Protein AF-A0A8H4V7S7-F1 (afdb_monomer_lite)

Foldseek 3Di:
DDDDDDDDDPPVQVVLVVVLLVLLLVLLCPPPPDPVSNVVSVVVQDDDPCNVLVSLVSLLVLLVPDDPVLSVLLLLLCLCQLQFPDWDAQVRSQLLQLDDQPDLDRDPVSGDDSVSSCVSSSQQWDADPVVRTIHGSHVVSSVSCVVCVCVSPVCSLVSSVRSLVSCVSNPPPDPDPDRGPGPDPDPPPDDDDDDDDDDDDDDDDD

Structure (mmCIF, N/CA/C/O backbone):
data_AF-A0A8H4V7S7-F1
#
_entry.id   AF-A0A8H4V7S7-F1
#
loop_
_atom_site.group_PDB
_atom_site.id
_atom_site.type_symbol
_atom_site.label_atom_id
_atom_site.label_alt_id
_atom_site.label_comp_id
_atom_site.label_asym_id
_atom_site.label_entity_id
_atom_site.label_seq_id
_atom_site.pdbx_PDB_ins_code
_atom_site.Cartn_x
_atom_site.Cartn_y
_atom_site.Cartn_z
_atom_site.occupancy
_atom_site.B_iso_or_equiv
_atom_site.auth_seq_id
_atom_site.auth_comp_id
_atom_site.auth_asym_id
_atom_site.auth_atom_id
_atom_site.pdbx_PDB_model_num
ATOM 1 N N . MET A 1 1 ? -32.946 35.045 -23.410 1.00 30.34 1 MET A N 1
ATOM 2 C CA . MET A 1 1 ? -32.807 33.640 -23.848 1.00 30.34 1 MET A CA 1
ATOM 3 C C . MET A 1 1 ? -31.557 33.114 -23.162 1.00 30.34 1 MET A C 1
ATOM 5 O O . MET A 1 1 ? -30.479 33.564 -23.505 1.00 30.34 1 MET A O 1
ATOM 9 N N . MET A 1 2 ? -31.740 32.672 -21.916 1.00 30.66 2 MET A N 1
ATOM 10 C CA . MET A 1 2 ? -31.716 31.261 -21.484 1.00 30.66 2 MET A CA 1
ATOM 11 C C . MET A 1 2 ? -30.299 30.674 -21.492 1.00 30.66 2 MET A C 1
ATOM 13 O O . MET A 1 2 ? -29.640 30.782 -22.512 1.00 30.66 2 MET A O 1
ATOM 17 N N . ILE A 1 3 ? -29.774 30.006 -20.467 1.00 31.92 3 ILE A N 1
ATOM 18 C CA . ILE A 1 3 ? -30.160 29.676 -19.084 1.00 31.92 3 ILE A CA 1
ATOM 19 C C . ILE A 1 3 ? -28.815 29.320 -18.403 1.00 31.92 3 ILE A C 1
ATOM 21 O O . ILE A 1 3 ? -27.886 28.859 -19.068 1.00 31.92 3 ILE A O 1
ATOM 25 N N . GLU A 1 4 ? -28.709 29.565 -17.099 1.00 40.00 4 GLU A N 1
ATOM 26 C CA . GLU A 1 4 ? -27.612 29.124 -16.233 1.00 40.00 4 GLU A CA 1
ATOM 27 C C . GLU A 1 4 ? -27.402 27.599 -16.276 1.00 40.00 4 GLU A C 1
ATOM 29 O O . GLU A 1 4 ? -28.360 26.842 -16.194 1.00 40.00 4 GLU A O 1
ATOM 34 N N . HIS A 1 5 ? -26.145 27.149 -16.290 1.00 34.44 5 HIS A N 1
ATOM 35 C CA . HIS A 1 5 ? -25.764 25.847 -15.735 1.00 34.44 5 HIS A CA 1
ATOM 36 C C . HIS A 1 5 ? -24.534 26.039 -14.842 1.00 34.44 5 HIS A C 1
ATOM 38 O O . HIS A 1 5 ? -23.387 25.880 -15.260 1.00 34.44 5 HIS A O 1
ATOM 44 N N . GLN A 1 6 ? -24.790 26.430 -13.593 1.00 44.62 6 GLN A N 1
ATOM 45 C CA . GLN A 1 6 ? -23.983 25.951 -12.478 1.00 44.62 6 GLN A CA 1
ATOM 46 C C . GLN A 1 6 ? -24.503 24.558 -12.129 1.00 44.62 6 GLN A C 1
ATOM 48 O O . GLN A 1 6 ? -25.650 24.459 -11.723 1.00 44.62 6 GLN A O 1
ATOM 53 N N . ASP A 1 7 ? -23.677 23.515 -12.226 1.00 38.19 7 ASP A N 1
ATOM 54 C CA . ASP A 1 7 ? -24.017 22.202 -11.669 1.00 38.19 7 ASP A CA 1
ATOM 55 C C . ASP A 1 7 ? -22.774 21.497 -11.086 1.00 38.19 7 ASP A C 1
ATOM 57 O O . ASP A 1 7 ? -21.900 20.997 -11.791 1.00 38.19 7 ASP A O 1
ATOM 61 N N . GLY A 1 8 ? -22.702 21.496 -9.749 1.00 40.06 8 GLY A N 1
ATOM 62 C CA . GLY A 1 8 ? -22.642 20.253 -8.971 1.00 40.06 8 GLY A CA 1
ATOM 63 C C . GLY A 1 8 ? -21.348 19.431 -8.895 1.00 40.06 8 GLY A C 1
ATOM 64 O O . GLY A 1 8 ? -21.391 18.254 -9.227 1.00 40.06 8 GLY A O 1
ATOM 65 N N . ASN A 1 9 ? -20.227 19.940 -8.352 1.00 39.44 9 ASN A N 1
ATOM 66 C CA . ASN A 1 9 ? -19.117 19.029 -7.977 1.00 39.44 9 ASN A CA 1
ATOM 67 C C . ASN A 1 9 ? -18.300 19.371 -6.711 1.00 39.44 9 ASN A C 1
ATOM 69 O O . ASN A 1 9 ? -17.155 18.943 -6.553 1.00 39.44 9 ASN A O 1
ATOM 73 N N . SER A 1 10 ? -18.864 20.120 -5.763 1.00 34.84 10 SER A N 1
ATOM 74 C CA . SER A 1 10 ? -18.153 20.431 -4.506 1.00 34.84 10 SER A CA 1
ATOM 75 C C . SER A 1 10 ? -18.436 19.431 -3.374 1.00 34.84 10 SER A C 1
ATOM 77 O O . SER A 1 10 ? -17.645 19.329 -2.437 1.00 34.84 10 SER A O 1
ATOM 79 N N . VAL A 1 11 ? -19.530 18.660 -3.458 1.00 42.12 11 VAL A N 1
ATOM 80 C CA . VAL A 1 11 ? -19.969 17.738 -2.388 1.00 42.12 11 VAL A CA 1
ATOM 81 C C . VAL A 1 11 ? -19.445 16.308 -2.593 1.00 42.12 11 VAL A C 1
ATOM 83 O O . VAL A 1 11 ? -19.078 15.645 -1.623 1.00 42.12 11 VAL A O 1
ATOM 86 N N . GLU A 1 12 ? -19.296 15.844 -3.838 1.00 39.19 12 GLU A N 1
ATOM 87 C CA . GLU A 1 12 ? -18.841 14.472 -4.129 1.00 39.19 12 GLU A CA 1
ATOM 88 C C . GLU A 1 12 ? -17.369 14.234 -3.763 1.00 39.19 12 GLU A C 1
ATOM 90 O O . GLU A 1 12 ? -17.000 13.162 -3.279 1.00 39.19 12 GLU A O 1
ATOM 95 N N . ARG A 1 13 ? -16.518 15.259 -3.904 1.00 43.50 13 ARG A N 1
ATOM 96 C CA . ARG A 1 13 ? -15.092 15.162 -3.553 1.00 43.50 13 ARG A CA 1
ATOM 97 C C . ARG A 1 13 ? -14.850 14.995 -2.049 1.00 43.50 13 ARG A C 1
ATOM 99 O O . ARG A 1 13 ? -13.896 14.324 -1.673 1.00 43.50 13 ARG A O 1
ATOM 106 N N . GLN A 1 14 ? -15.711 15.555 -1.195 1.00 39.47 14 GLN A N 1
ATOM 107 C CA . GLN A 1 14 ? -15.612 15.400 0.265 1.00 39.47 14 GLN A CA 1
ATOM 108 C C . GLN A 1 14 ? -16.340 14.154 0.786 1.00 39.47 14 GLN A C 1
ATOM 110 O O . GLN A 1 14 ? -15.880 13.541 1.752 1.00 39.47 14 GLN A O 1
ATOM 115 N N . GLY A 1 15 ? -17.449 13.756 0.151 1.00 44.94 15 GLY A N 1
ATOM 116 C CA . GLY A 1 15 ? -18.208 12.561 0.533 1.00 44.94 15 GLY A CA 1
ATOM 117 C C . GLY A 1 15 ? -17.367 11.288 0.439 1.00 44.94 15 GLY A C 1
ATOM 118 O O . GLY A 1 15 ? -17.280 10.534 1.408 1.00 44.94 15 GLY A O 1
ATOM 119 N N . ASN A 1 16 ? -16.648 11.112 -0.675 1.00 55.22 16 ASN A N 1
ATOM 120 C CA . ASN A 1 16 ? -15.816 9.929 -0.936 1.00 55.22 16 ASN A CA 1
ATOM 121 C C . ASN A 1 16 ? -14.731 9.690 0.131 1.00 55.22 16 ASN A C 1
ATOM 123 O O . ASN A 1 16 ? -14.367 8.548 0.410 1.00 55.22 16 ASN A O 1
ATOM 127 N N . PHE A 1 17 ? -14.244 10.753 0.773 1.00 60.31 17 PHE A N 1
ATOM 128 C CA . PHE A 1 17 ? -13.182 10.666 1.771 1.00 60.31 17 PHE A CA 1
ATOM 129 C C . PHE A 1 17 ? -13.680 10.207 3.152 1.00 60.31 17 PHE A C 1
ATOM 131 O O . PHE A 1 17 ? -12.986 9.465 3.847 1.00 60.31 17 PHE A O 1
ATOM 138 N N . ARG A 1 18 ? -14.916 10.565 3.530 1.00 68.81 18 ARG A N 1
ATOM 139 C CA . ARG A 1 18 ? -15.534 10.089 4.783 1.00 68.81 18 ARG A CA 1
ATOM 140 C C . ARG A 1 18 ? -15.874 8.600 4.715 1.00 68.81 18 ARG A C 1
ATOM 142 O O . ARG A 1 18 ? -15.692 7.889 5.700 1.00 68.81 18 ARG A O 1
ATOM 149 N N . PHE A 1 19 ? -16.299 8.117 3.546 1.00 75.38 19 PHE A N 1
ATOM 150 C CA . PHE A 1 19 ? -16.539 6.688 3.326 1.00 75.38 19 PHE A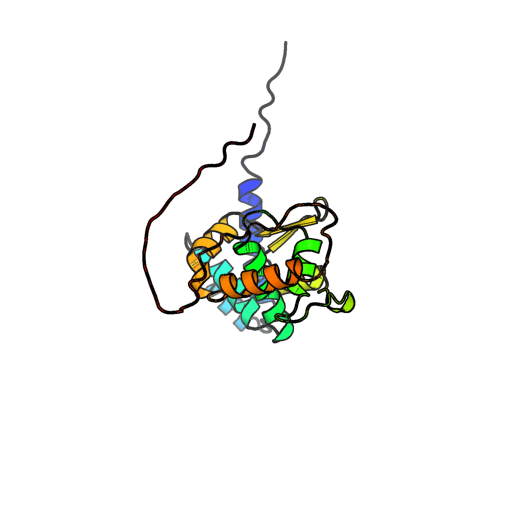 CA 1
ATOM 151 C C . PHE A 1 19 ? -15.246 5.871 3.313 1.00 75.38 19 PHE A C 1
ATOM 153 O O . PHE A 1 19 ? -15.250 4.739 3.786 1.00 75.38 19 PHE A O 1
ATOM 160 N N . LEU A 1 20 ? -14.131 6.439 2.840 1.00 76.12 20 LEU A N 1
ATOM 161 C CA . LEU A 1 20 ? -12.826 5.788 2.947 1.00 76.12 20 LEU A CA 1
ATOM 162 C C . LEU A 1 20 ? -12.411 5.603 4.407 1.00 76.12 20 LEU A C 1
ATOM 164 O O . LEU A 1 20 ? -12.010 4.509 4.786 1.00 76.12 20 LEU A O 1
ATOM 168 N N . LEU A 1 21 ? -12.523 6.652 5.223 1.00 79.38 21 LEU A N 1
ATOM 169 C CA . LEU A 1 21 ? -12.198 6.562 6.643 1.00 79.38 21 LEU A CA 1
ATOM 170 C C . LEU A 1 21 ? -13.083 5.519 7.343 1.00 79.38 21 LEU A C 1
ATOM 172 O O . LEU A 1 21 ? -12.573 4.648 8.044 1.00 79.38 21 LEU A O 1
ATOM 176 N N . ALA A 1 22 ? -14.392 5.544 7.069 1.00 81.69 22 ALA A N 1
ATOM 177 C CA . ALA A 1 22 ? -15.323 4.534 7.564 1.00 81.69 22 ALA A CA 1
ATOM 178 C C . ALA A 1 22 ? -14.924 3.117 7.125 1.00 81.69 22 ALA A C 1
ATOM 180 O O . ALA A 1 22 ? -14.919 2.208 7.950 1.00 81.69 22 ALA A O 1
ATOM 181 N N . LYS A 1 23 ? -14.526 2.930 5.860 1.00 81.94 23 LYS A N 1
ATOM 182 C CA . LYS A 1 23 ? -14.025 1.649 5.353 1.00 81.94 23 LYS A CA 1
ATOM 183 C C . LYS A 1 23 ? -12.761 1.208 6.091 1.00 81.94 23 LYS A C 1
ATOM 185 O O . LYS A 1 23 ? -12.722 0.090 6.579 1.00 81.94 23 LYS A O 1
ATOM 190 N N . LEU A 1 24 ? -11.757 2.076 6.235 1.00 81.00 24 LEU A N 1
ATOM 191 C CA . LEU A 1 24 ? -10.511 1.739 6.933 1.00 81.00 24 LEU A CA 1
ATOM 192 C C . LEU A 1 24 ? -10.750 1.379 8.405 1.00 81.00 24 LEU A C 1
ATOM 194 O O . LEU A 1 24 ? -10.046 0.515 8.934 1.00 81.00 24 LEU A O 1
ATOM 198 N N . HIS A 1 25 ? -11.731 2.014 9.053 1.00 83.69 25 HIS A N 1
ATOM 199 C CA . HIS A 1 25 ? -12.167 1.656 10.401 1.00 83.69 25 HIS A CA 1
ATOM 200 C C . HIS A 1 25 ? -12.892 0.310 10.429 1.00 83.69 25 HIS A C 1
ATOM 202 O O . HIS A 1 25 ? -12.522 -0.546 11.224 1.00 83.69 25 HIS A O 1
ATOM 208 N N . LEU A 1 26 ? -13.853 0.069 9.535 1.00 83.19 26 LEU A N 1
ATOM 209 C CA . LEU A 1 26 ? -14.512 -1.238 9.425 1.00 83.19 26 LEU A CA 1
ATOM 210 C C . LEU A 1 26 ? -13.499 -2.361 9.161 1.00 83.19 26 LEU A C 1
ATOM 212 O O . LEU A 1 26 ? -13.543 -3.393 9.827 1.00 83.19 26 LEU A O 1
ATOM 216 N N . ASP A 1 27 ? -12.523 -2.119 8.286 1.00 80.75 27 ASP A N 1
ATOM 217 C CA . ASP A 1 27 ? -11.450 -3.064 7.982 1.00 80.75 27 ASP A CA 1
ATOM 218 C C . ASP A 1 27 ? -10.585 -3.372 9.222 1.00 80.75 27 ASP A C 1
ATOM 220 O O . ASP A 1 27 ? -10.081 -4.484 9.358 1.00 80.75 27 ASP A O 1
ATOM 224 N N . SER A 1 28 ? -10.428 -2.425 10.162 1.00 79.81 28 SER A N 1
ATOM 225 C CA . SER A 1 28 ? -9.726 -2.667 11.441 1.00 79.81 28 SER A CA 1
ATOM 226 C C . SER A 1 28 ? -10.524 -3.488 12.458 1.00 79.81 28 SER A C 1
ATOM 228 O O . SER A 1 28 ? -9.959 -3.926 13.457 1.00 79.81 28 SER A O 1
ATOM 230 N N . LEU A 1 29 ? -11.822 -3.687 12.221 1.00 85.19 29 LEU A N 1
ATOM 231 C CA . LEU A 1 29 ? -12.700 -4.457 13.100 1.00 85.19 29 LEU A CA 1
ATOM 232 C C . LEU A 1 29 ? -12.897 -5.901 12.621 1.00 85.19 29 LEU A C 1
ATOM 234 O O . LEU A 1 29 ? -13.391 -6.722 13.391 1.00 85.19 29 LEU A O 1
ATOM 238 N N . MET A 1 30 ? -12.520 -6.224 11.378 1.00 81.75 30 MET A N 1
ATOM 239 C CA . MET A 1 30 ? -12.794 -7.533 10.763 1.00 81.75 30 MET A CA 1
ATOM 240 C C . MET A 1 30 ? -12.136 -8.716 11.487 1.00 81.75 30 MET A C 1
ATOM 242 O O . MET A 1 30 ? -12.629 -9.836 11.394 1.00 81.75 30 MET A O 1
ATOM 246 N N . ASP A 1 31 ? -11.042 -8.489 12.213 1.00 80.00 31 ASP A N 1
ATOM 247 C CA . ASP A 1 31 ? -10.314 -9.516 12.965 1.00 80.00 31 ASP A CA 1
ATOM 248 C C . ASP A 1 31 ? -10.814 -9.679 14.416 1.00 80.00 31 ASP A C 1
ATOM 250 O O . ASP A 1 31 ? -10.330 -10.541 15.153 1.00 80.00 31 ASP A O 1
ATOM 254 N N . LYS A 1 32 ? -11.777 -8.858 14.863 1.00 85.56 32 LYS A N 1
ATOM 255 C CA . LYS A 1 32 ? -12.268 -8.869 16.247 1.00 85.56 32 LYS A CA 1
ATOM 256 C C . LYS A 1 32 ? -13.383 -9.897 16.418 1.00 85.56 32 LYS A C 1
ATOM 258 O O . LYS A 1 32 ? -14.468 -9.771 15.864 1.00 85.56 32 LYS A O 1
ATOM 263 N N . THR A 1 33 ? -13.140 -10.890 17.270 1.00 88.94 33 THR A N 1
ATOM 264 C CA . THR A 1 33 ? -14.048 -12.035 17.479 1.00 88.94 33 THR A CA 1
ATOM 265 C C . THR A 1 33 ? -14.959 -11.909 18.703 1.00 88.94 33 THR A C 1
ATOM 267 O O . THR A 1 33 ? -15.741 -12.813 18.987 1.00 88.94 33 THR A O 1
ATOM 270 N N . SER A 1 34 ? -14.889 -10.802 19.454 1.00 90.81 34 SER A N 1
ATOM 271 C CA . SER A 1 34 ? -15.732 -10.585 20.637 1.00 90.81 34 SER A CA 1
ATOM 272 C C . SER A 1 34 ? -16.288 -9.168 20.704 1.00 90.81 34 SER A C 1
ATOM 274 O O . SER A 1 34 ? -15.628 -8.205 20.316 1.00 90.81 34 SER A O 1
ATOM 276 N N . VAL A 1 35 ? -17.484 -9.024 21.287 1.00 89.75 35 VAL A N 1
ATOM 277 C CA . VAL A 1 35 ? -18.130 -7.717 21.510 1.00 89.75 35 VAL A CA 1
ATOM 278 C C . VAL A 1 35 ? -17.236 -6.784 22.330 1.00 89.75 35 VAL A C 1
ATOM 280 O O . VAL A 1 35 ? -17.193 -5.585 22.067 1.00 89.75 35 VAL A O 1
ATOM 283 N N . LYS A 1 36 ? -16.485 -7.329 23.298 1.00 90.25 36 LYS A N 1
ATOM 284 C CA . LYS A 1 36 ? -15.516 -6.560 24.088 1.00 90.25 36 LYS A CA 1
ATOM 285 C C . LYS A 1 36 ? -14.390 -6.016 23.205 1.00 90.25 36 LYS A C 1
ATOM 287 O O . LYS A 1 36 ? -14.112 -4.828 23.274 1.00 90.25 36 LYS A O 1
ATOM 292 N N . ALA A 1 37 ? -13.795 -6.858 22.358 1.00 86.50 37 ALA A N 1
ATOM 293 C CA . ALA A 1 37 ? -12.726 -6.446 21.450 1.00 86.50 37 ALA A CA 1
ATOM 294 C C . ALA A 1 37 ? -13.204 -5.413 20.417 1.00 86.50 37 ALA A C 1
ATOM 296 O O . ALA A 1 37 ? -12.494 -4.448 20.156 1.00 86.50 37 ALA A O 1
ATOM 297 N N . ILE A 1 38 ? -14.424 -5.572 19.889 1.00 88.25 38 ILE A N 1
ATOM 298 C CA . ILE A 1 38 ? -15.044 -4.582 18.997 1.00 88.25 38 ILE A CA 1
ATOM 299 C C . ILE A 1 38 ? -15.229 -3.252 19.734 1.00 88.25 38 ILE A C 1
ATOM 301 O O . ILE A 1 38 ? -14.844 -2.213 19.212 1.00 88.25 38 ILE A O 1
ATOM 305 N N . ARG A 1 39 ? -15.777 -3.264 20.957 1.00 88.25 39 ARG A N 1
ATOM 306 C CA . ARG A 1 39 ? -15.995 -2.035 21.738 1.00 88.25 39 ARG A CA 1
ATOM 307 C C . ARG A 1 39 ? -14.686 -1.308 22.047 1.00 88.25 39 ARG A C 1
ATOM 309 O O . ARG A 1 39 ? -14.624 -0.103 21.845 1.00 88.25 39 ARG A O 1
ATOM 316 N N . SER A 1 40 ? -13.646 -2.031 22.461 1.00 86.31 40 SER A N 1
ATOM 317 C CA . SER A 1 40 ? -12.321 -1.445 22.697 1.00 86.31 40 SER A CA 1
ATOM 318 C C . SER A 1 40 ? -11.725 -0.846 21.420 1.00 86.31 40 SER A C 1
ATOM 320 O O . SER A 1 40 ? -11.275 0.292 21.436 1.00 86.31 40 SER A O 1
ATOM 322 N N . ALA A 1 41 ? -11.807 -1.553 20.289 1.00 84.12 41 ALA A N 1
ATOM 323 C CA . ALA A 1 41 ? -11.327 -1.025 19.013 1.00 84.12 41 ALA A CA 1
ATOM 324 C C . ALA A 1 41 ? -12.119 0.215 18.548 1.00 84.12 41 ALA A C 1
ATOM 326 O O . ALA A 1 41 ? -11.541 1.123 17.962 1.00 84.12 41 ALA A O 1
ATOM 327 N N . LEU A 1 42 ? -13.426 0.287 18.844 1.00 84.50 42 LEU A N 1
ATOM 328 C CA . LEU A 1 42 ? -14.253 1.474 18.586 1.00 84.50 42 LEU A CA 1
ATOM 329 C C . LEU A 1 42 ? -13.850 2.683 19.448 1.00 84.50 42 LEU A C 1
ATOM 331 O O . LEU A 1 42 ? -13.973 3.825 19.004 1.00 84.50 42 LEU A O 1
ATOM 335 N N . GLU A 1 43 ? -13.386 2.454 20.678 1.00 85.00 43 GLU A N 1
ATOM 336 C CA . GLU A 1 43 ? -12.912 3.515 21.576 1.00 85.00 43 GLU A CA 1
ATOM 337 C C . GLU A 1 43 ? -11.578 4.111 21.110 1.00 85.00 43 GLU A C 1
ATOM 339 O O . GLU A 1 43 ? -11.416 5.336 21.170 1.00 85.00 43 GLU A O 1
ATOM 344 N N . GLU A 1 44 ? -10.694 3.254 20.588 1.00 80.44 44 GLU A N 1
ATOM 345 C CA . GLU A 1 44 ? -9.389 3.585 19.996 1.00 80.44 44 GLU A CA 1
ATOM 346 C C . GLU A 1 44 ? -9.488 4.191 18.590 1.00 80.44 44 GLU A C 1
ATOM 348 O O . GLU A 1 44 ? -8.467 4.573 18.017 1.00 80.44 44 GLU A O 1
ATOM 353 N N . LEU A 1 45 ? -10.696 4.301 18.018 1.00 78.06 45 LEU A N 1
ATOM 354 C CA . LEU A 1 45 ? -10.838 4.902 16.701 1.00 78.06 45 LEU A CA 1
ATOM 355 C C . LEU A 1 45 ? -10.331 6.351 16.709 1.00 78.06 45 LEU A C 1
ATOM 357 O O . LEU A 1 45 ? -10.745 7.139 17.570 1.00 78.06 45 LEU A O 1
ATOM 361 N N . PRO A 1 46 ? -9.503 6.716 15.719 1.00 71.00 46 PRO A N 1
ATOM 362 C CA . PRO A 1 46 ? -8.971 8.056 15.574 1.00 71.00 46 PRO A CA 1
ATOM 363 C C . PRO A 1 46 ? -10.062 9.127 15.563 1.00 71.00 46 PRO A C 1
ATOM 365 O O . PRO A 1 46 ? -11.047 9.035 14.824 1.00 71.00 46 PRO A O 1
ATOM 368 N N . LYS A 1 47 ? -9.884 10.175 16.371 1.00 72.00 47 LYS A N 1
ATOM 369 C CA . LYS A 1 47 ? -10.834 11.291 16.509 1.00 72.00 47 LYS A CA 1
ATOM 370 C C . LYS A 1 47 ? -10.140 12.614 16.203 1.00 72.00 47 LYS A C 1
ATOM 372 O O . LYS A 1 47 ? -8.990 12.831 16.564 1.00 72.00 47 LYS A O 1
ATOM 377 N N . GLY A 1 48 ? -10.867 13.537 15.579 1.00 71.19 48 GLY A N 1
ATOM 378 C CA . GLY A 1 48 ? -10.369 14.886 15.299 1.00 71.19 48 GLY A CA 1
ATOM 379 C C . GLY A 1 48 ? -9.526 14.992 14.024 1.00 71.19 48 GLY A C 1
ATOM 380 O O . GLY A 1 48 ? -9.640 14.178 13.111 1.00 71.19 48 GLY A O 1
ATOM 381 N N . SER A 1 49 ? -8.711 16.044 13.927 1.00 68.19 49 SER A N 1
ATOM 382 C CA . SER A 1 49 ? -7.970 16.402 12.706 1.00 68.19 49 SER A CA 1
ATOM 383 C C . SER A 1 49 ? -6.855 15.415 12.334 1.00 68.19 49 SER A C 1
ATOM 385 O O . SER A 1 49 ? -6.530 15.302 11.153 1.00 68.19 49 SER A O 1
ATOM 387 N N . GLY A 1 50 ? -6.310 14.672 13.306 1.00 74.25 50 GLY A N 1
ATOM 388 C CA . GLY A 1 50 ? -5.298 13.625 13.097 1.00 74.25 50 GLY A CA 1
ATOM 389 C C . GLY A 1 50 ? -5.856 12.287 12.603 1.00 74.25 50 GLY A C 1
ATOM 390 O O . GLY A 1 50 ? -5.085 11.409 12.215 1.00 74.25 50 GLY A O 1
ATOM 391 N N . ALA A 1 51 ? -7.187 12.148 12.544 1.00 79.69 51 ALA A N 1
ATOM 392 C CA . ALA A 1 51 ? -7.843 10.866 12.314 1.00 79.69 51 ALA A CA 1
ATOM 393 C C . ALA A 1 51 ? -7.432 10.173 11.006 1.00 79.69 51 ALA A C 1
ATOM 395 O O . ALA A 1 51 ? -7.413 8.947 10.913 1.00 79.69 51 ALA A O 1
ATOM 396 N N . TYR A 1 52 ? -7.069 10.961 9.996 1.00 79.44 52 TYR A N 1
ATOM 397 C CA . TYR A 1 52 ? -6.652 10.452 8.695 1.00 79.44 52 TYR A CA 1
ATOM 398 C C . TYR A 1 52 ? -5.273 9.795 8.736 1.00 79.44 52 TYR A C 1
ATOM 400 O O . TYR A 1 52 ? -5.118 8.690 8.220 1.00 79.44 52 TYR A O 1
ATOM 408 N N . ASN A 1 53 ? -4.291 10.441 9.368 1.00 83.56 53 ASN A N 1
ATOM 409 C CA . ASN A 1 53 ? -2.933 9.906 9.457 1.00 83.56 53 ASN A CA 1
ATOM 410 C C . ASN A 1 53 ? -2.919 8.617 10.276 1.00 83.56 53 ASN A C 1
ATOM 412 O O . ASN A 1 53 ? -2.319 7.635 9.850 1.00 83.56 53 ASN A O 1
ATOM 416 N N . GLU A 1 54 ? -3.657 8.591 11.386 1.00 83.75 54 GLU A N 1
ATOM 417 C CA . GLU A 1 54 ? -3.808 7.391 12.208 1.00 83.75 54 GLU A CA 1
ATOM 418 C C . GLU A 1 54 ? -4.527 6.265 11.447 1.00 83.75 54 GLU A C 1
ATOM 420 O O . GLU A 1 54 ? -4.125 5.107 11.530 1.00 83.75 54 GLU A O 1
ATOM 425 N N . ALA A 1 55 ? -5.549 6.573 10.639 1.00 84.56 55 ALA A N 1
ATOM 426 C CA . ALA A 1 55 ? -6.213 5.569 9.807 1.00 84.56 55 ALA A CA 1
ATOM 427 C C . ALA A 1 55 ? -5.296 4.983 8.722 1.00 84.56 55 ALA A C 1
ATOM 429 O O . ALA A 1 55 ? -5.334 3.773 8.480 1.00 84.56 55 ALA A O 1
ATOM 430 N N . PHE A 1 56 ? -4.454 5.807 8.089 1.00 87.62 56 PHE A N 1
ATOM 431 C CA . PHE A 1 56 ? -3.440 5.322 7.149 1.00 87.62 56 PHE A CA 1
ATOM 432 C C . PHE A 1 56 ? -2.348 4.514 7.855 1.00 87.62 56 PHE A C 1
ATOM 434 O O . PHE A 1 56 ? -1.937 3.475 7.341 1.00 87.62 56 PHE A O 1
ATOM 441 N N . GLU A 1 57 ? -1.934 4.927 9.052 1.00 89.06 57 GLU A N 1
ATOM 442 C CA . GLU A 1 57 ? -0.976 4.185 9.869 1.00 89.06 57 GLU A CA 1
ATOM 443 C C . GLU A 1 57 ? -1.531 2.817 10.283 1.00 89.06 57 GLU A C 1
ATOM 445 O O . GLU A 1 57 ? -0.851 1.804 10.137 1.00 89.06 57 GLU A O 1
ATOM 450 N N . MET A 1 58 ? -2.789 2.748 10.729 1.00 86.75 58 MET A N 1
ATOM 451 C CA . MET A 1 58 ? -3.462 1.477 11.011 1.00 86.75 58 MET A CA 1
ATOM 452 C C . MET A 1 58 ? -3.539 0.590 9.766 1.00 86.75 58 MET A C 1
ATOM 454 O O . MET A 1 58 ? -3.320 -0.617 9.860 1.00 86.75 58 MET A O 1
ATOM 458 N N . ALA A 1 59 ? -3.815 1.167 8.594 1.00 90.25 59 ALA A N 1
ATOM 459 C CA . ALA A 1 59 ? -3.813 0.420 7.341 1.00 90.25 59 ALA A CA 1
ATOM 460 C C . ALA A 1 59 ? -2.420 -0.134 7.003 1.00 90.25 59 ALA A C 1
ATOM 462 O O . ALA A 1 59 ? -2.313 -1.305 6.645 1.00 90.25 59 ALA A O 1
ATOM 463 N N . MET A 1 60 ? -1.356 0.653 7.192 1.00 92.56 60 MET A N 1
ATOM 464 C CA . MET A 1 60 ? 0.025 0.184 7.040 1.00 92.56 60 MET A CA 1
ATOM 465 C C . MET A 1 60 ? 0.380 -0.913 8.050 1.00 92.56 60 MET A C 1
ATOM 467 O O . MET A 1 60 ? 0.940 -1.933 7.660 1.00 92.56 60 MET A O 1
ATOM 471 N N . LYS A 1 61 ? -0.029 -0.786 9.318 1.00 91.06 61 LYS A N 1
ATOM 472 C CA . LYS A 1 61 ? 0.148 -1.847 10.326 1.00 91.06 61 LYS A CA 1
ATOM 473 C C . LYS A 1 61 ? -0.542 -3.144 9.909 1.00 91.06 61 LYS A C 1
ATOM 475 O O . LYS A 1 61 ? 0.053 -4.210 10.027 1.00 91.06 61 LYS A O 1
ATOM 480 N N . ARG A 1 62 ? -1.758 -3.070 9.350 1.00 90.38 62 ARG A N 1
ATOM 481 C CA . ARG A 1 62 ? -2.425 -4.249 8.766 1.00 90.38 62 ARG A CA 1
ATOM 482 C C . ARG A 1 62 ? -1.632 -4.835 7.607 1.00 90.38 62 ARG A C 1
ATOM 484 O O . ARG A 1 62 ? -1.562 -6.051 7.493 1.00 90.38 62 ARG A O 1
ATOM 491 N N . VAL A 1 63 ? -1.017 -4.001 6.765 1.00 93.44 63 VAL A N 1
ATOM 492 C CA . VAL A 1 63 ? -0.137 -4.495 5.698 1.00 93.44 63 VAL A CA 1
ATOM 493 C C . VAL A 1 63 ? 1.033 -5.298 6.280 1.00 93.44 63 VAL A C 1
ATOM 495 O O . VAL A 1 63 ? 1.364 -6.359 5.747 1.00 93.44 63 VAL A O 1
ATOM 498 N N . GLU A 1 64 ? 1.622 -4.837 7.385 1.00 92.19 64 GLU A N 1
ATOM 499 C CA . GLU A 1 64 ? 2.779 -5.465 8.035 1.00 92.19 64 GLU A CA 1
ATOM 500 C C . GLU A 1 64 ? 2.477 -6.762 8.797 1.00 92.19 64 GLU A C 1
ATOM 502 O O . GLU A 1 64 ? 3.379 -7.592 8.969 1.00 92.19 64 GLU A O 1
ATOM 507 N N . THR A 1 65 ? 1.230 -6.964 9.225 1.00 91.75 65 THR A N 1
ATOM 508 C CA . THR A 1 65 ? 0.798 -8.181 9.932 1.00 91.75 65 THR A CA 1
ATOM 509 C C . THR A 1 65 ? 0.323 -9.297 9.000 1.00 91.75 65 THR A C 1
ATOM 511 O O . THR A 1 65 ? 0.053 -10.404 9.464 1.00 91.75 65 THR A O 1
ATOM 514 N N . GLN A 1 66 ? 0.246 -9.050 7.688 1.00 92.81 66 GLN A N 1
ATOM 515 C CA . GLN A 1 66 ? -0.073 -10.084 6.701 1.00 92.81 66 GLN A CA 1
ATOM 516 C C . GLN A 1 66 ? 1.004 -11.175 6.618 1.00 92.81 66 GLN A C 1
ATOM 518 O O . GLN A 1 66 ? 2.159 -10.988 7.010 1.00 92.81 66 GLN A O 1
ATOM 523 N N . ALA A 1 67 ? 0.628 -12.310 6.018 1.00 93.00 67 ALA A N 1
ATOM 524 C CA . ALA A 1 67 ? 1.561 -13.378 5.673 1.00 93.00 67 ALA A CA 1
ATOM 525 C C . ALA A 1 67 ? 2.769 -12.832 4.874 1.00 93.00 67 ALA A C 1
ATOM 527 O O . ALA A 1 67 ? 2.588 -11.918 4.061 1.00 93.00 67 ALA A O 1
ATOM 528 N N . PRO A 1 68 ? 3.986 -13.389 5.045 1.00 92.12 68 PRO A N 1
ATOM 529 C CA . PRO A 1 68 ? 5.218 -12.800 4.512 1.00 92.12 68 PRO A CA 1
ATOM 530 C C . PRO A 1 68 ? 5.177 -12.449 3.018 1.00 92.12 68 PRO A C 1
ATOM 532 O O . PRO A 1 68 ? 5.608 -11.359 2.647 1.00 92.12 68 PRO A O 1
ATOM 535 N N . GLY A 1 69 ? 4.607 -13.323 2.179 1.00 89.00 69 GLY A N 1
ATOM 536 C CA . GLY A 1 69 ? 4.464 -13.080 0.740 1.00 89.00 69 GLY A CA 1
ATOM 537 C C . GLY A 1 69 ? 3.514 -11.924 0.413 1.00 89.00 69 GLY A C 1
ATOM 538 O O . GLY A 1 69 ? 3.868 -11.035 -0.356 1.00 89.00 69 GLY A O 1
ATOM 539 N N . HIS A 1 70 ? 2.341 -11.873 1.054 1.00 92.19 70 HIS A N 1
ATOM 540 C CA . HIS A 1 70 ? 1.376 -10.778 0.878 1.00 92.19 70 HIS A CA 1
ATOM 541 C C . HIS A 1 70 ? 1.938 -9.443 1.361 1.00 92.19 70 HIS A C 1
ATOM 543 O O . HIS A 1 70 ? 1.790 -8.425 0.689 1.00 92.19 70 HIS A O 1
ATOM 549 N N . ARG A 1 71 ? 2.636 -9.456 2.500 1.00 93.75 71 ARG A N 1
ATOM 550 C CA . ARG A 1 71 ? 3.320 -8.279 3.033 1.00 93.75 71 ARG A CA 1
ATOM 551 C C . ARG A 1 71 ? 4.384 -7.764 2.068 1.00 93.75 71 ARG A C 1
ATOM 553 O O . ARG A 1 71 ? 4.426 -6.565 1.806 1.00 93.75 71 ARG A O 1
ATOM 560 N N . ALA A 1 72 ? 5.232 -8.648 1.541 1.00 90.81 72 ALA A N 1
ATOM 561 C CA . ALA A 1 72 ? 6.266 -8.272 0.580 1.00 90.81 72 ALA A CA 1
ATOM 562 C C . ALA A 1 72 ? 5.650 -7.673 -0.694 1.00 90.81 72 ALA A C 1
ATOM 564 O O . ALA A 1 72 ? 6.040 -6.577 -1.099 1.00 90.81 72 ALA A O 1
ATOM 565 N N . LEU A 1 73 ? 4.632 -8.335 -1.254 1.00 91.50 73 LEU A N 1
ATOM 566 C CA . LEU A 1 73 ? 3.909 -7.863 -2.435 1.00 91.50 73 LEU A CA 1
ATOM 567 C C . LEU A 1 73 ? 3.290 -6.477 -2.207 1.00 91.50 73 LEU A C 1
ATOM 569 O O . LEU A 1 73 ? 3.493 -5.568 -3.011 1.00 91.50 73 LEU A O 1
ATOM 573 N N . ALA A 1 74 ? 2.587 -6.288 -1.088 1.00 93.69 74 ALA A N 1
ATOM 574 C CA . ALA A 1 74 ? 1.965 -5.017 -0.735 1.00 93.69 74 ALA A CA 1
ATOM 575 C C . ALA A 1 74 ? 2.999 -3.894 -0.564 1.00 93.69 74 ALA A C 1
ATOM 577 O O . ALA A 1 74 ? 2.822 -2.807 -1.114 1.00 93.69 74 ALA A O 1
ATOM 578 N N . LYS A 1 75 ? 4.102 -4.148 0.159 1.00 93.06 75 LYS A N 1
ATOM 579 C CA . LYS A 1 75 ? 5.155 -3.141 0.366 1.00 93.06 75 LYS A CA 1
ATOM 580 C C . LYS A 1 75 ? 5.820 -2.738 -0.945 1.00 93.06 75 LYS A C 1
ATOM 582 O O . LYS A 1 75 ? 6.021 -1.547 -1.166 1.00 93.06 75 LYS A O 1
ATOM 587 N N . GLN A 1 76 ? 6.118 -3.698 -1.820 1.00 90.94 76 GLN A N 1
ATOM 588 C CA . GLN A 1 76 ? 6.695 -3.401 -3.130 1.00 90.94 76 GLN A CA 1
ATOM 589 C C . GLN A 1 76 ? 5.713 -2.612 -4.004 1.00 90.94 76 GLN A C 1
ATOM 591 O O . GLN A 1 76 ? 6.096 -1.593 -4.576 1.00 90.94 76 GLN A O 1
ATOM 596 N N . ALA A 1 77 ? 4.442 -3.022 -4.067 1.00 92.25 77 ALA A N 1
ATOM 597 C CA . ALA A 1 77 ? 3.426 -2.319 -4.849 1.00 92.25 77 ALA A CA 1
ATOM 598 C C . ALA A 1 77 ? 3.244 -0.868 -4.372 1.00 92.25 77 ALA A C 1
ATOM 600 O O . ALA A 1 77 ? 3.287 0.064 -5.177 1.00 92.25 77 ALA A O 1
ATOM 601 N N . LEU A 1 78 ? 3.111 -0.662 -3.057 1.00 93.19 78 LEU A N 1
ATOM 602 C CA . LEU A 1 78 ? 2.999 0.669 -2.462 1.00 93.19 78 LEU A CA 1
ATOM 603 C C . LEU A 1 78 ? 4.246 1.519 -2.726 1.00 93.19 78 LEU A C 1
ATOM 605 O O . LEU A 1 78 ? 4.107 2.680 -3.109 1.00 93.19 78 LEU A O 1
ATOM 609 N N . ALA A 1 79 ? 5.449 0.948 -2.596 1.00 91.50 79 ALA A N 1
ATOM 610 C CA . ALA A 1 79 ? 6.694 1.652 -2.890 1.00 91.50 79 ALA A CA 1
ATOM 611 C C . ALA A 1 79 ? 6.734 2.149 -4.343 1.00 91.50 79 ALA A C 1
ATOM 613 O O . ALA A 1 79 ? 7.007 3.328 -4.577 1.00 91.50 79 ALA A O 1
ATOM 614 N N . TRP A 1 80 ? 6.396 1.291 -5.311 1.00 90.50 80 TRP A N 1
ATOM 615 C CA . TRP A 1 80 ? 6.330 1.661 -6.727 1.00 90.50 80 TRP A CA 1
ATOM 616 C C . TRP A 1 80 ? 5.316 2.775 -6.994 1.00 90.50 80 TRP A C 1
ATOM 618 O O . TRP A 1 80 ? 5.649 3.757 -7.655 1.00 90.50 80 TRP A O 1
ATOM 628 N N . ILE A 1 81 ? 4.104 2.663 -6.449 1.00 89.69 81 ILE A N 1
ATOM 629 C CA . ILE A 1 81 ? 3.027 3.642 -6.664 1.00 89.69 81 ILE A CA 1
ATOM 630 C C . ILE A 1 81 ? 3.372 5.001 -6.042 1.00 89.69 81 ILE A C 1
ATOM 632 O O . ILE A 1 81 ? 3.131 6.039 -6.655 1.00 89.69 81 ILE A O 1
ATOM 636 N N . VAL A 1 82 ? 3.939 5.007 -4.833 1.00 88.75 82 VAL A N 1
ATOM 637 C CA . VAL A 1 82 ? 4.289 6.235 -4.100 1.00 88.75 82 VAL A CA 1
ATOM 638 C C . VAL A 1 82 ? 5.511 6.926 -4.707 1.00 88.75 82 VAL A C 1
ATOM 640 O O . VAL A 1 82 ? 5.567 8.155 -4.742 1.00 88.75 82 VAL A O 1
ATOM 643 N N . CYS A 1 83 ? 6.501 6.160 -5.174 1.00 86.69 83 CYS A N 1
ATOM 644 C CA . CYS A 1 83 ? 7.757 6.713 -5.687 1.00 86.69 83 CYS A CA 1
ATOM 645 C C . CYS A 1 83 ? 7.715 7.043 -7.189 1.00 86.69 83 CYS A C 1
ATOM 647 O O . CYS A 1 83 ? 8.607 7.741 -7.686 1.00 86.69 83 CYS A O 1
ATOM 649 N N . ALA A 1 84 ? 6.718 6.551 -7.928 1.00 85.25 84 ALA A N 1
ATOM 650 C CA . ALA A 1 84 ? 6.569 6.845 -9.347 1.00 85.25 84 ALA A CA 1
ATOM 651 C C . ALA A 1 84 ? 6.236 8.326 -9.592 1.00 85.25 84 ALA A C 1
ATOM 653 O O . ALA A 1 84 ? 5.456 8.951 -8.877 1.00 85.25 84 ALA A O 1
ATOM 654 N N . LYS A 1 85 ? 6.811 8.904 -10.656 1.00 82.19 85 LYS A N 1
ATOM 655 C CA . LYS A 1 85 ? 6.531 10.299 -11.050 1.00 82.19 85 LYS A CA 1
ATOM 656 C C . LYS A 1 85 ? 5.173 10.486 -11.722 1.00 82.19 85 LYS A C 1
ATOM 658 O O . LYS A 1 85 ? 4.667 11.604 -11.766 1.00 82.19 85 LYS A O 1
ATOM 663 N N . ARG A 1 86 ? 4.622 9.414 -12.286 1.00 83.50 86 ARG A N 1
ATOM 664 C CA . ARG A 1 86 ? 3.317 9.382 -12.944 1.00 83.50 86 ARG A CA 1
ATOM 665 C C . ARG A 1 86 ? 2.528 8.166 -12.457 1.00 83.50 86 ARG A C 1
ATOM 667 O O . ARG A 1 86 ? 3.156 7.215 -11.990 1.00 83.50 86 ARG A O 1
ATOM 674 N N . PRO A 1 87 ? 1.192 8.165 -12.585 1.00 84.88 87 PRO A N 1
ATOM 675 C CA . PRO A 1 87 ? 0.397 6.964 -12.366 1.00 84.88 87 PRO A CA 1
ATOM 676 C C . PRO A 1 87 ? 0.939 5.791 -13.189 1.00 84.88 87 PRO A C 1
ATOM 678 O O . PRO A 1 87 ? 1.332 5.964 -14.349 1.00 84.88 87 PRO A O 1
ATOM 681 N N . LEU A 1 88 ? 0.972 4.613 -12.569 1.00 86.06 88 LEU A N 1
ATOM 682 C CA . LEU A 1 88 ? 1.404 3.377 -13.211 1.00 86.06 88 LEU A CA 1
ATOM 683 C C . LEU A 1 88 ? 0.189 2.635 -13.738 1.00 86.06 88 LEU A C 1
ATOM 685 O O . LEU A 1 88 ? -0.838 2.547 -13.053 1.00 86.06 88 LEU A O 1
ATOM 689 N N . ASN A 1 89 ? 0.302 2.108 -14.953 1.00 89.25 89 ASN A N 1
ATOM 690 C CA . ASN A 1 89 ? -0.695 1.165 -15.428 1.00 89.25 89 ASN A CA 1
ATOM 691 C C . ASN A 1 89 ? -0.501 -0.196 -14.730 1.00 89.25 89 ASN A C 1
ATOM 693 O O . ASN A 1 89 ? 0.572 -0.502 -14.204 1.00 89.25 89 ASN A O 1
ATOM 697 N N . THR A 1 90 ? -1.550 -1.010 -14.688 1.00 87.44 90 THR A N 1
ATOM 698 C CA . THR A 1 90 ? -1.521 -2.282 -13.961 1.00 87.44 90 THR A CA 1
ATOM 699 C C . THR A 1 90 ? -0.448 -3.234 -14.497 1.00 87.44 90 THR A C 1
ATOM 701 O O . THR A 1 90 ? 0.245 -3.868 -13.707 1.00 87.44 90 THR A O 1
ATOM 704 N N . LEU A 1 91 ? -0.247 -3.278 -15.817 1.00 84.31 91 LEU A N 1
ATOM 705 C CA . LEU A 1 91 ? 0.760 -4.136 -16.451 1.00 84.31 91 LEU A CA 1
ATOM 706 C C . LEU A 1 91 ? 2.192 -3.682 -16.133 1.00 84.31 91 LEU A C 1
ATOM 708 O O . LEU A 1 91 ? 3.049 -4.508 -15.845 1.00 84.31 91 LEU A O 1
ATOM 712 N N . GLU A 1 92 ? 2.448 -2.373 -16.141 1.00 84.00 92 GLU A N 1
ATOM 713 C CA . GLU A 1 92 ? 3.714 -1.758 -15.733 1.00 84.00 92 GLU A CA 1
ATOM 714 C C . GLU A 1 92 ? 4.045 -2.153 -14.301 1.00 84.00 92 GLU A C 1
ATOM 716 O O . GLU A 1 92 ? 5.170 -2.563 -14.024 1.00 84.00 92 GLU A O 1
ATOM 721 N N . LEU A 1 93 ? 3.061 -2.071 -13.403 1.00 87.25 93 LEU A N 1
ATOM 722 C CA . LEU A 1 93 ? 3.249 -2.455 -12.013 1.00 87.25 93 LEU A CA 1
ATOM 723 C C . LEU A 1 93 ? 3.497 -3.963 -11.874 1.00 87.25 93 LEU A C 1
ATOM 725 O O . LEU A 1 93 ? 4.434 -4.351 -11.187 1.00 87.25 93 LEU A O 1
ATOM 729 N N . GLN A 1 94 ? 2.731 -4.819 -12.557 1.00 86.56 94 GLN A N 1
ATOM 730 C CA . GLN A 1 94 ? 2.959 -6.269 -12.528 1.00 86.56 94 GLN A CA 1
ATOM 731 C C . GLN A 1 94 ? 4.351 -6.642 -13.048 1.00 86.56 94 GLN A C 1
ATOM 733 O O . GLN A 1 94 ? 5.049 -7.423 -12.406 1.00 86.56 94 GLN A O 1
ATOM 738 N N . HIS A 1 95 ? 4.793 -6.043 -14.158 1.00 81.56 95 HIS A N 1
ATOM 739 C CA . HIS A 1 95 ? 6.145 -6.244 -14.678 1.00 81.56 95 HIS A CA 1
ATOM 740 C C . HIS A 1 95 ? 7.208 -5.767 -13.683 1.00 81.56 95 HIS A C 1
ATOM 742 O O . HIS A 1 95 ? 8.179 -6.475 -13.428 1.00 81.56 95 HIS A O 1
ATOM 748 N N . ALA A 1 96 ? 7.007 -4.599 -13.073 1.00 83.06 96 ALA A N 1
ATOM 749 C CA . ALA A 1 96 ? 7.922 -4.049 -12.078 1.00 83.06 96 ALA A CA 1
ATOM 750 C C . ALA A 1 96 ? 8.030 -4.912 -10.809 1.00 83.06 96 ALA A C 1
ATOM 752 O O . ALA A 1 96 ? 9.064 -4.918 -10.137 1.00 83.06 96 ALA A O 1
ATOM 753 N N . LEU A 1 97 ? 6.978 -5.659 -10.477 1.00 84.88 97 LEU A N 1
ATOM 754 C CA . LEU A 1 97 ? 6.960 -6.576 -9.343 1.00 84.88 97 LEU A CA 1
ATOM 755 C C . LEU A 1 97 ? 7.567 -7.943 -9.686 1.00 84.88 97 LEU A C 1
ATOM 757 O O . LEU A 1 97 ? 8.305 -8.472 -8.857 1.00 84.88 97 LEU A O 1
ATOM 761 N N . ALA A 1 98 ? 7.333 -8.451 -10.900 1.00 80.62 98 ALA A N 1
ATOM 762 C CA . ALA A 1 98 ? 7.789 -9.766 -11.362 1.00 80.62 98 ALA A CA 1
ATOM 763 C C . ALA A 1 98 ? 9.300 -9.858 -11.638 1.00 80.62 98 ALA A C 1
ATOM 765 O O . ALA A 1 98 ? 9.852 -10.953 -11.667 1.00 80.62 98 ALA A O 1
ATOM 766 N N . VAL A 1 99 ? 9.989 -8.731 -11.846 1.00 70.69 99 VAL A N 1
ATOM 767 C CA . VAL A 1 99 ? 11.447 -8.746 -12.020 1.00 70.69 99 VAL A CA 1
ATOM 768 C C . VAL A 1 99 ? 12.131 -8.973 -10.673 1.00 70.69 99 VAL A C 1
ATOM 770 O O . VAL A 1 99 ? 12.047 -8.143 -9.758 1.00 70.69 99 VAL A O 1
ATOM 773 N N . GLU A 1 100 ? 12.834 -10.097 -10.566 1.00 64.00 100 GLU A N 1
ATOM 774 C CA . GLU A 1 100 ? 13.792 -10.353 -9.497 1.00 64.00 100 GLU A CA 1
ATOM 775 C C . GLU A 1 100 ? 15.094 -9.595 -9.773 1.00 64.00 100 GLU A C 1
ATOM 777 O O . GLU A 1 100 ? 15.580 -9.533 -10.907 1.00 64.00 100 GLU A O 1
ATOM 782 N N . ALA A 1 101 ? 15.666 -8.988 -8.730 1.00 50.88 101 ALA A N 1
ATOM 783 C CA . ALA A 1 101 ? 16.968 -8.350 -8.846 1.00 50.88 101 ALA A CA 1
ATOM 784 C C . ALA A 1 101 ? 17.982 -9.398 -9.337 1.00 50.88 101 ALA A C 1
ATOM 786 O O . ALA A 1 101 ? 18.101 -10.462 -8.738 1.00 50.88 101 ALA A O 1
ATOM 787 N N . CYS A 1 102 ? 18.691 -9.084 -10.426 1.00 43.56 102 CYS A N 1
ATOM 788 C CA . CYS A 1 102 ? 19.723 -9.917 -11.065 1.00 43.56 102 CYS A CA 1
ATOM 789 C C . CYS A 1 102 ? 19.251 -11.016 -12.037 1.00 43.56 102 CYS A C 1
ATOM 791 O O . CYS A 1 102 ? 20.108 -11.627 -12.678 1.00 43.56 102 CYS A O 1
ATOM 793 N N . HIS A 1 103 ? 17.946 -11.224 -12.245 1.00 51.97 103 HIS A N 1
ATOM 794 C CA . HIS A 1 103 ? 17.460 -12.122 -13.299 1.00 51.97 103 HIS A CA 1
ATOM 795 C C . HIS A 1 103 ? 17.043 -11.339 -14.551 1.00 51.97 103 HIS A C 1
ATOM 797 O O . HIS A 1 103 ? 16.172 -10.476 -14.529 1.00 51.97 103 HIS A O 1
ATOM 803 N N . THR A 1 104 ? 17.692 -11.641 -15.678 1.00 52.91 104 THR A N 1
ATOM 804 C CA . THR A 1 104 ? 17.455 -10.994 -16.983 1.00 52.91 104 THR A CA 1
ATOM 805 C C . THR A 1 104 ? 16.277 -11.591 -17.752 1.00 52.91 104 THR A C 1
ATOM 807 O O . THR A 1 104 ? 15.968 -11.133 -18.855 1.00 52.91 104 THR A O 1
ATOM 810 N N . ARG A 1 105 ? 15.620 -12.622 -17.208 1.00 55.28 105 ARG A N 1
ATOM 811 C CA . ARG A 1 105 ? 14.518 -13.319 -17.868 1.00 55.28 105 ARG A CA 1
ATOM 812 C C . ARG A 1 105 ? 13.204 -12.985 -17.177 1.00 55.28 105 ARG A C 1
ATOM 814 O O . ARG A 1 105 ? 12.997 -13.318 -16.021 1.00 55.28 105 ARG A O 1
ATOM 821 N N . PHE A 1 106 ? 12.327 -12.326 -17.922 1.00 58.81 106 PHE A N 1
ATOM 822 C CA . PHE A 1 106 ? 10.940 -12.126 -17.536 1.00 58.81 106 PHE A CA 1
ATOM 823 C C . PHE A 1 106 ? 10.195 -13.464 -17.583 1.00 58.81 106 PHE A C 1
ATOM 825 O O . PHE A 1 106 ? 10.183 -14.127 -18.624 1.00 58.81 106 PHE A O 1
ATOM 832 N N . GLU A 1 107 ? 9.562 -13.838 -16.476 1.00 60.97 107 GLU A N 1
ATOM 833 C CA . GLU A 1 107 ? 8.727 -15.032 -16.383 1.00 60.97 107 GLU A CA 1
ATOM 834 C C . GLU A 1 107 ? 7.272 -14.605 -16.201 1.00 60.97 107 GLU A C 1
ATOM 836 O O . GLU A 1 107 ? 6.909 -13.962 -15.220 1.00 60.97 107 GLU A O 1
ATOM 841 N N . GLN A 1 108 ? 6.419 -14.941 -17.172 1.00 60.47 108 GLN A N 1
ATOM 842 C CA . GLN A 1 108 ? 5.005 -14.555 -17.148 1.00 60.47 108 GLN A CA 1
ATOM 843 C C . GLN A 1 108 ? 4.250 -15.194 -15.967 1.00 60.47 108 GLN A C 1
ATOM 845 O O . GLN A 1 108 ? 3.277 -14.626 -15.480 1.00 60.47 108 GLN A O 1
ATOM 850 N N . GLU A 1 109 ? 4.731 -16.340 -15.481 1.00 64.50 109 GLU A N 1
ATOM 851 C CA . GLU A 1 109 ? 4.214 -17.037 -14.297 1.00 64.50 109 GLU A CA 1
ATOM 852 C C . GLU A 1 109 ? 4.568 -16.324 -12.979 1.00 64.50 109 GLU A C 1
ATOM 854 O O . GLU A 1 109 ? 3.927 -16.573 -11.962 1.00 64.50 109 GLU A O 1
ATOM 859 N N . ALA A 1 110 ? 5.526 -15.388 -12.996 1.00 70.75 110 ALA A N 1
ATOM 860 C CA . ALA A 1 110 ? 5.896 -14.572 -11.839 1.00 70.75 110 ALA A CA 1
ATOM 861 C C . ALA A 1 110 ? 5.028 -13.306 -11.686 1.00 70.75 110 ALA A C 1
ATOM 863 O O . ALA A 1 110 ? 5.240 -12.515 -10.763 1.00 70.75 110 ALA A O 1
ATOM 864 N N . LEU A 1 111 ? 4.055 -13.077 -12.582 1.00 76.19 111 LEU A N 1
ATOM 865 C CA . LEU A 1 111 ? 3.174 -11.914 -12.493 1.00 76.19 111 LEU A CA 1
ATOM 866 C C . LEU A 1 111 ? 2.202 -12.060 -11.317 1.00 76.19 111 LEU A C 1
ATOM 868 O O . LEU A 1 111 ? 1.413 -13.006 -11.290 1.00 76.19 111 LEU A O 1
ATOM 872 N N . PRO A 1 112 ? 2.186 -11.106 -10.370 1.00 80.69 112 PRO A N 1
ATOM 873 C CA . PRO A 1 112 ? 1.219 -11.143 -9.288 1.00 80.69 112 PRO A CA 1
ATOM 874 C C . PRO A 1 112 ? -0.188 -10.894 -9.830 1.00 80.69 112 PRO A C 1
ATOM 876 O O . PRO A 1 112 ? -0.394 -10.025 -10.684 1.00 80.69 112 PRO A O 1
ATOM 879 N N . ASP A 1 113 ? -1.167 -11.622 -9.297 1.00 87.62 113 ASP A N 1
ATOM 880 C CA . ASP A 1 113 ? -2.571 -11.362 -9.591 1.00 87.62 113 ASP A CA 1
ATOM 881 C C . ASP A 1 113 ? -2.975 -9.951 -9.129 1.00 87.62 113 ASP A C 1
ATOM 883 O O . ASP A 1 113 ? -2.595 -9.473 -8.053 1.00 87.62 113 ASP A O 1
ATOM 887 N N . ILE A 1 114 ? -3.752 -9.275 -9.970 1.00 86.50 114 ILE A N 1
ATOM 888 C CA . ILE A 1 114 ? -4.118 -7.870 -9.787 1.00 86.50 114 ILE A CA 1
ATOM 889 C C . ILE A 1 114 ? -5.055 -7.697 -8.589 1.00 86.50 114 ILE A C 1
ATOM 891 O O . ILE A 1 114 ? -4.918 -6.736 -7.824 1.00 86.50 114 ILE A O 1
ATOM 895 N N . GLU A 1 115 ? -6.018 -8.603 -8.423 1.00 87.69 115 GLU A N 1
ATOM 896 C CA . GLU A 1 115 ? -6.992 -8.535 -7.337 1.00 87.69 115 GLU A CA 1
ATOM 897 C C . GLU A 1 115 ? -6.309 -8.809 -6.000 1.00 87.69 115 GLU A C 1
ATOM 899 O O . GLU A 1 115 ? -6.538 -8.073 -5.034 1.00 87.69 115 GLU A O 1
ATOM 904 N N . ILE A 1 116 ? -5.386 -9.778 -5.972 1.00 89.06 116 ILE A N 1
ATOM 905 C CA . ILE A 1 116 ? -4.530 -10.029 -4.810 1.00 89.06 116 ILE A CA 1
ATOM 906 C C . ILE A 1 116 ? -3.717 -8.773 -4.484 1.00 89.06 116 ILE A C 1
ATOM 908 O O . ILE A 1 116 ? -3.778 -8.307 -3.349 1.00 89.06 116 ILE A O 1
ATOM 912 N N . MET A 1 117 ? -3.027 -8.172 -5.461 1.00 90.88 117 MET A N 1
ATOM 913 C CA . MET A 1 117 ? -2.205 -6.969 -5.264 1.00 90.88 117 MET A CA 1
ATOM 914 C C . MET A 1 117 ? -2.993 -5.801 -4.647 1.00 90.88 117 MET A C 1
ATOM 916 O O . MET A 1 117 ? -2.521 -5.162 -3.704 1.00 90.88 117 MET A O 1
ATOM 920 N N . VAL A 1 118 ? -4.202 -5.521 -5.147 1.00 89.69 118 VAL A N 1
ATOM 921 C CA . VAL A 1 118 ? -5.059 -4.456 -4.597 1.00 89.69 118 VAL A CA 1
ATOM 922 C C . VAL A 1 118 ? -5.557 -4.818 -3.196 1.00 89.69 118 VAL A C 1
ATOM 924 O O . VAL A 1 118 ? -5.556 -3.963 -2.307 1.00 89.69 118 VAL A O 1
ATOM 927 N N . SER A 1 119 ? -5.948 -6.077 -2.984 1.00 90.44 119 SER A N 1
ATOM 928 C CA . SER A 1 119 ? -6.455 -6.565 -1.699 1.00 90.44 119 SER A CA 1
ATOM 929 C C . SER A 1 119 ? -5.401 -6.475 -0.593 1.00 90.44 119 SER A C 1
ATOM 931 O O . SER A 1 119 ? -5.672 -5.930 0.479 1.00 90.44 119 SER A O 1
ATOM 933 N N . VAL A 1 120 ? -4.172 -6.935 -0.860 1.00 93.12 120 VAL A N 1
ATOM 934 C CA . VAL A 1 120 ? -3.092 -6.947 0.143 1.00 93.12 120 VAL A CA 1
ATOM 935 C C . VAL A 1 120 ? -2.617 -5.546 0.533 1.00 93.12 120 VAL A C 1
ATOM 937 O O . VAL A 1 120 ? -1.971 -5.377 1.563 1.00 93.12 120 VAL A O 1
ATOM 940 N N . CYS A 1 121 ? -2.961 -4.514 -0.240 1.00 91.62 121 CYS A N 1
ATOM 941 C CA . CYS A 1 121 ? -2.663 -3.119 0.093 1.00 91.62 121 CYS A CA 1
ATOM 942 C C . CYS A 1 121 ? -3.677 -2.488 1.070 1.00 91.62 121 CYS A C 1
ATOM 944 O O . CYS A 1 121 ? -3.652 -1.275 1.275 1.00 91.62 121 CYS A O 1
ATOM 946 N N . ALA A 1 122 ? -4.584 -3.277 1.660 1.00 89.19 122 ALA A N 1
ATOM 947 C CA . ALA A 1 122 ? -5.456 -2.885 2.775 1.00 89.19 122 ALA A CA 1
ATOM 948 C C . ALA A 1 122 ? -6.258 -1.582 2.554 1.00 89.19 122 ALA A C 1
ATOM 950 O O . ALA A 1 122 ? -6.466 -0.798 3.485 1.00 89.19 122 ALA A O 1
ATOM 951 N N . GLY A 1 123 ? -6.694 -1.343 1.311 1.00 86.94 123 GLY A N 1
ATOM 952 C CA . GLY A 1 123 ? -7.502 -0.177 0.938 1.00 86.94 123 GLY A CA 1
ATOM 953 C C . GLY A 1 123 ? -6.723 1.126 0.731 1.00 86.94 123 GLY A C 1
ATOM 954 O O . GLY A 1 123 ? -7.346 2.167 0.536 1.00 86.94 123 GLY A O 1
ATOM 955 N N . LEU A 1 124 ? -5.386 1.086 0.738 1.00 89.69 124 LEU A N 1
ATOM 956 C CA . LEU A 1 124 ? -4.529 2.254 0.486 1.00 89.69 124 LEU A CA 1
ATOM 957 C C . LEU A 1 124 ? -4.465 2.644 -0.998 1.00 89.69 124 LEU A C 1
ATOM 959 O O . LEU A 1 124 ? -4.180 3.796 -1.335 1.00 89.69 124 LEU A O 1
ATOM 963 N N . ILE A 1 125 ? -4.756 1.698 -1.890 1.00 90.69 125 ILE A N 1
ATOM 964 C CA . ILE A 1 125 ? -4.742 1.897 -3.340 1.00 90.69 125 ILE A CA 1
ATOM 965 C C . ILE A 1 125 ? -6.065 1.468 -3.957 1.00 90.69 125 ILE A C 1
ATOM 967 O O . ILE A 1 125 ? -6.813 0.665 -3.397 1.00 90.69 125 ILE A O 1
ATOM 971 N N . VAL A 1 126 ? -6.332 2.001 -5.142 1.00 89.00 126 VAL A N 1
ATOM 972 C CA . VAL A 1 126 ? -7.452 1.607 -5.989 1.00 89.00 126 VAL A CA 1
ATOM 973 C C . VAL A 1 126 ? -6.971 1.422 -7.417 1.00 89.00 126 VAL A C 1
ATOM 975 O O . VAL A 1 126 ? -6.123 2.172 -7.907 1.00 89.00 126 VAL A O 1
ATOM 978 N N . MET A 1 127 ? -7.552 0.436 -8.089 1.00 87.62 127 MET A N 1
ATOM 979 C CA . MET A 1 127 ? -7.413 0.263 -9.526 1.00 87.62 127 MET A CA 1
ATOM 980 C C 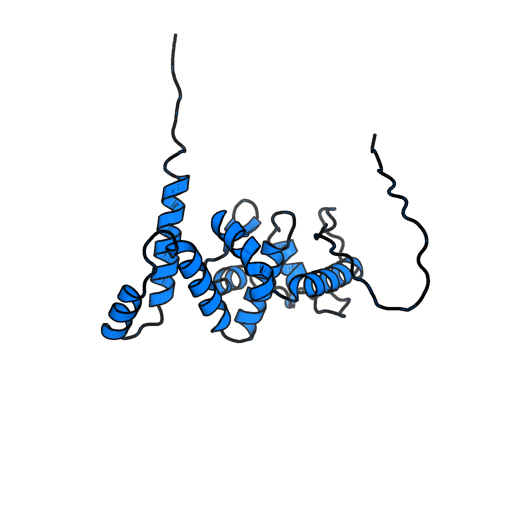. MET A 1 127 ? -8.652 0.822 -10.218 1.00 87.62 127 MET A C 1
ATOM 982 O O . MET A 1 127 ? -9.782 0.430 -9.913 1.00 87.62 127 MET A O 1
ATOM 986 N N . ASP A 1 128 ? -8.439 1.715 -11.177 1.00 85.25 128 ASP A N 1
ATOM 987 C CA . ASP A 1 128 ? -9.498 2.130 -12.086 1.00 85.25 128 ASP A CA 1
ATOM 988 C C . ASP A 1 128 ? -9.655 1.087 -13.199 1.00 85.25 128 ASP A C 1
ATOM 990 O O . ASP A 1 128 ? -8.802 0.955 -14.075 1.00 85.25 128 ASP A O 1
ATOM 994 N N . LYS A 1 129 ? -10.775 0.357 -13.185 1.00 80.69 129 LYS A N 1
ATOM 995 C CA . LYS A 1 129 ? -11.067 -0.690 -14.176 1.00 80.69 129 LYS A CA 1
ATOM 996 C C . LYS A 1 129 ? -11.195 -0.155 -15.607 1.00 80.69 129 LYS A C 1
ATOM 998 O O . LYS A 1 129 ? -11.002 -0.920 -16.548 1.00 80.69 129 LYS A O 1
ATOM 1003 N N . LYS A 1 130 ? -11.532 1.128 -15.792 1.00 81.00 130 LYS A N 1
ATOM 1004 C CA . LYS A 1 130 ? -11.679 1.723 -17.129 1.00 81.00 130 LYS A CA 1
ATOM 1005 C C . LYS A 1 130 ? -10.328 2.109 -17.712 1.00 81.00 130 LYS A C 1
ATOM 1007 O O . LYS A 1 130 ? -10.047 1.791 -18.860 1.00 81.00 130 LYS A O 1
ATOM 1012 N N . SER A 1 131 ? -9.515 2.805 -16.923 1.00 83.38 131 SER A N 1
ATOM 1013 C CA . SER A 1 131 ? -8.241 3.360 -17.388 1.00 83.38 131 SER A CA 1
ATOM 1014 C C . SER A 1 131 ? -7.039 2.445 -17.137 1.00 83.38 131 SER A C 1
ATOM 1016 O O . SER A 1 131 ? -5.968 2.700 -17.676 1.00 83.38 131 SER A O 1
ATOM 1018 N N . GLN A 1 132 ? -7.216 1.366 -16.363 1.00 85.88 132 GLN A N 1
ATOM 1019 C CA . GLN A 1 132 ? -6.172 0.400 -15.997 1.00 85.88 132 GLN A CA 1
ATOM 1020 C C . GLN A 1 132 ? -4.984 1.042 -15.264 1.00 85.88 132 GLN A C 1
ATOM 1022 O O . GLN A 1 132 ? -3.873 0.519 -15.299 1.00 85.88 132 GLN A O 1
ATOM 1027 N N . PHE A 1 133 ? -5.212 2.173 -14.590 1.00 87.81 133 PHE A N 1
ATOM 1028 C CA . PHE A 1 133 ? -4.224 2.805 -13.721 1.00 87.81 133 PHE A CA 1
ATOM 1029 C C . PHE A 1 133 ? -4.447 2.424 -12.263 1.00 87.81 133 PHE A C 1
ATOM 1031 O O . PHE A 1 133 ? -5.580 2.397 -11.764 1.00 87.81 133 PHE A O 1
ATOM 1038 N N . VAL A 1 134 ? -3.336 2.204 -11.567 1.00 87.62 134 VAL A N 1
ATOM 1039 C CA . VAL A 1 134 ? -3.302 2.015 -10.121 1.00 87.62 134 VAL A CA 1
ATOM 1040 C C . VAL A 1 134 ? -2.859 3.322 -9.476 1.00 87.62 134 VAL A C 1
ATOM 1042 O O . VAL A 1 134 ? -1.881 3.949 -9.891 1.00 87.62 134 VAL A O 1
ATOM 1045 N N . ARG A 1 135 ? -3.602 3.761 -8.460 1.00 88.12 135 ARG A N 1
ATOM 1046 C CA . ARG A 1 135 ? -3.343 5.023 -7.760 1.00 88.12 135 ARG A CA 1
ATOM 1047 C C . ARG A 1 135 ? -3.659 4.912 -6.273 1.00 88.12 135 ARG A C 1
ATOM 1049 O O . ARG A 1 135 ? -4.458 4.055 -5.886 1.00 88.12 135 ARG A O 1
ATOM 1056 N N . PRO A 1 136 ? -3.106 5.806 -5.437 1.00 88.19 136 PRO A N 1
ATOM 1057 C CA . PRO A 1 136 ? -3.583 5.964 -4.074 1.00 88.19 136 PRO A CA 1
ATOM 1058 C C . PRO A 1 136 ? -5.093 6.213 -4.061 1.00 88.19 136 PRO A C 1
ATOM 1060 O O . PRO A 1 136 ? -5.645 6.886 -4.942 1.00 88.19 136 PRO A O 1
ATOM 1063 N N . VAL A 1 137 ? -5.763 5.663 -3.052 1.00 86.19 137 VAL A N 1
ATOM 1064 C CA . VAL A 1 137 ? -7.221 5.755 -2.909 1.00 86.19 137 VAL A CA 1
ATOM 1065 C C . VAL A 1 137 ? -7.712 7.206 -2.844 1.00 86.19 137 VAL A C 1
ATOM 1067 O O . VAL A 1 137 ? -8.796 7.520 -3.339 1.00 86.19 137 VAL A O 1
ATOM 1070 N N . HIS A 1 138 ? -6.884 8.107 -2.308 1.00 83.56 138 HIS A N 1
ATOM 1071 C CA . HIS A 1 138 ? -7.179 9.527 -2.203 1.00 83.56 138 HIS A CA 1
ATOM 1072 C C . HIS A 1 138 ? -5.904 10.384 -2.258 1.00 83.56 138 HIS A C 1
ATOM 1074 O O . HIS A 1 138 ? -4.807 9.906 -1.968 1.00 83.56 138 HIS A O 1
ATOM 1080 N N . TYR A 1 139 ? -6.037 11.673 -2.589 1.00 78.31 139 TYR A N 1
ATOM 1081 C CA . TYR A 1 139 ? -4.885 12.582 -2.668 1.00 78.31 139 TYR A CA 1
ATOM 1082 C C . TYR A 1 139 ? -4.193 12.770 -1.304 1.00 78.31 139 TYR A C 1
ATOM 1084 O O . TYR A 1 139 ? -2.980 12.942 -1.242 1.00 78.31 139 TYR A O 1
ATOM 1092 N N . THR A 1 140 ? -4.939 12.687 -0.197 1.00 81.12 140 THR A N 1
ATOM 1093 C CA . THR A 1 140 ? -4.375 12.768 1.164 1.00 81.12 140 THR A CA 1
ATOM 1094 C C . THR A 1 140 ? -3.522 11.550 1.509 1.00 81.12 140 THR A C 1
ATOM 1096 O O . THR A 1 140 ? -2.550 11.684 2.241 1.00 81.12 140 THR A O 1
ATOM 1099 N N . THR A 1 141 ? -3.814 10.379 0.934 1.00 82.69 141 THR A N 1
ATOM 1100 C CA . THR A 1 141 ? -2.954 9.191 1.050 1.00 82.69 141 THR A CA 1
ATOM 1101 C C . THR A 1 141 ? -1.594 9.447 0.406 1.00 82.69 141 THR A C 1
ATOM 1103 O O . THR A 1 141 ? -0.564 9.057 0.945 1.00 82.69 141 THR A O 1
ATOM 1106 N N . GLN A 1 142 ? -1.571 10.160 -0.724 1.00 82.81 142 GLN A N 1
ATOM 1107 C CA . GLN A 1 142 ? -0.324 10.563 -1.370 1.00 82.81 142 GLN A CA 1
ATOM 1108 C C . GLN A 1 142 ? 0.474 11.552 -0.506 1.00 82.81 142 GLN A C 1
ATOM 1110 O O . GLN A 1 142 ? 1.689 11.418 -0.410 1.00 82.81 142 GLN A O 1
ATOM 1115 N N . GLN A 1 143 ? -0.194 12.511 0.147 1.00 84.38 143 GLN A N 1
ATOM 1116 C CA . GLN A 1 143 ? 0.455 13.445 1.078 1.00 84.38 143 GLN A CA 1
ATOM 1117 C C . GLN A 1 143 ? 1.032 12.723 2.300 1.00 84.38 143 GLN A C 1
ATOM 1119 O O . GLN A 1 143 ? 2.202 12.912 2.616 1.00 84.38 143 GLN A O 1
ATOM 1124 N N . TYR A 1 144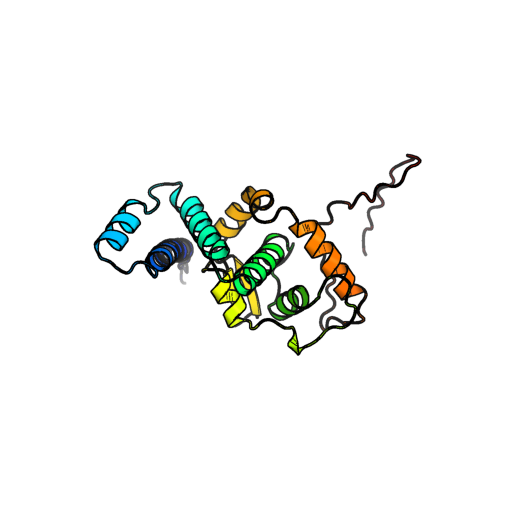 ? 0.252 11.828 2.915 1.00 87.44 144 TYR A N 1
ATOM 1125 C CA . TYR A 1 144 ? 0.707 10.998 4.030 1.00 87.44 144 TYR A CA 1
ATOM 1126 C C . TYR A 1 144 ? 1.981 10.226 3.671 1.00 87.44 144 TYR A C 1
ATOM 1128 O O . TYR A 1 144 ? 2.966 10.253 4.409 1.00 87.44 144 TYR A O 1
ATOM 1136 N N . PHE A 1 145 ? 1.999 9.574 2.505 1.00 88.06 145 PHE A N 1
ATOM 1137 C CA . PHE A 1 145 ? 3.182 8.847 2.062 1.00 88.06 145 PHE A CA 1
ATOM 1138 C C . PHE A 1 145 ? 4.339 9.753 1.655 1.00 88.06 145 PHE A C 1
ATOM 1140 O O . PHE A 1 145 ? 5.477 9.330 1.800 1.00 88.06 145 PHE A O 1
ATOM 1147 N N . ALA A 1 146 ? 4.101 10.982 1.193 1.00 85.44 146 ALA A N 1
ATOM 1148 C CA . ALA A 1 146 ? 5.184 11.923 0.913 1.00 85.44 146 ALA A CA 1
ATOM 1149 C C . ALA A 1 146 ? 5.982 12.270 2.183 1.00 85.44 146 ALA A C 1
ATOM 1151 O O . ALA A 1 146 ? 7.204 12.392 2.117 1.00 85.44 146 ALA A O 1
ATOM 1152 N N . GLU A 1 147 ? 5.306 12.372 3.330 1.00 86.06 147 GLU A N 1
ATOM 1153 C CA . GLU A 1 147 ? 5.923 12.668 4.630 1.00 86.06 147 GLU A CA 1
ATOM 1154 C C . GLU A 1 147 ? 6.518 11.419 5.301 1.00 86.06 147 GLU A C 1
ATOM 1156 O O . GLU A 1 147 ? 7.562 11.493 5.944 1.00 86.06 147 GLU A O 1
ATOM 1161 N N . THR A 1 148 ? 5.887 10.254 5.124 1.00 87.62 148 THR A N 1
ATOM 1162 C CA . THR A 1 148 ? 6.255 9.004 5.820 1.00 87.62 148 THR A CA 1
ATOM 1163 C C . THR A 1 148 ? 7.071 8.024 4.971 1.00 87.62 148 THR A C 1
ATOM 1165 O O . THR A 1 148 ? 7.408 6.930 5.428 1.00 87.62 148 THR A O 1
ATOM 1168 N N . ARG A 1 149 ? 7.429 8.402 3.736 1.00 84.69 149 ARG A N 1
ATOM 1169 C CA . ARG A 1 149 ? 8.115 7.543 2.755 1.00 84.69 149 ARG A CA 1
ATOM 1170 C C . ARG A 1 149 ? 9.358 6.862 3.311 1.00 84.69 149 ARG A C 1
ATOM 1172 O O . ARG A 1 149 ? 9.526 5.665 3.116 1.00 84.69 149 ARG A O 1
ATOM 1179 N N . THR A 1 150 ? 10.227 7.619 3.973 1.00 84.75 150 THR A N 1
ATOM 1180 C CA . THR A 1 150 ? 11.505 7.117 4.500 1.00 84.75 150 THR A CA 1
ATOM 1181 C C . THR A 1 150 ? 11.313 6.148 5.660 1.00 84.75 150 THR A C 1
ATOM 1183 O O . THR A 1 150 ? 12.140 5.261 5.841 1.00 84.75 150 THR A O 1
ATOM 1186 N N . ALA A 1 151 ? 10.217 6.278 6.413 1.00 88.25 151 ALA A N 1
ATOM 1187 C CA . ALA A 1 151 ? 9.877 5.361 7.493 1.00 88.25 151 ALA A CA 1
ATOM 1188 C C . ALA A 1 151 ? 9.340 4.028 6.949 1.00 88.25 151 ALA A C 1
ATOM 1190 O O . ALA A 1 151 ? 9.785 2.963 7.366 1.00 88.25 151 ALA A O 1
ATOM 1191 N N . TRP A 1 152 ? 8.412 4.076 5.987 1.00 87.06 152 TRP A N 1
ATOM 1192 C CA . TRP A 1 152 ? 7.763 2.866 5.468 1.00 87.06 152 TRP A CA 1
ATOM 1193 C C . TRP A 1 152 ? 8.565 2.142 4.383 1.00 87.06 152 TRP A C 1
ATOM 1195 O O . TRP A 1 152 ? 8.513 0.907 4.290 1.00 87.06 152 TRP A O 1
ATOM 1205 N N . PHE A 1 153 ? 9.309 2.900 3.574 1.00 88.31 153 PHE A N 1
ATOM 1206 C CA . PHE A 1 153 ? 10.025 2.417 2.395 1.00 88.31 153 PHE A CA 1
ATOM 1207 C C . PHE A 1 153 ? 11.456 2.989 2.307 1.00 88.31 153 PHE A C 1
ATOM 1209 O O . PHE A 1 153 ? 11.783 3.688 1.342 1.00 88.31 153 PHE A O 1
ATOM 1216 N N . PRO A 1 154 ? 12.329 2.700 3.290 1.00 85.56 154 PRO A N 1
ATOM 1217 C CA . PRO A 1 154 ? 13.687 3.250 3.330 1.00 85.56 154 PRO A CA 1
ATOM 1218 C C . PRO A 1 154 ? 14.532 2.862 2.106 1.00 85.56 154 PRO A C 1
ATOM 1220 O O . PRO A 1 154 ? 15.300 3.677 1.605 1.00 85.56 154 PRO A O 1
ATOM 1223 N N . GLU A 1 155 ? 14.349 1.649 1.580 1.00 84.50 155 GLU A N 1
ATOM 1224 C CA . GLU A 1 155 ? 15.145 1.098 0.470 1.00 84.50 155 GLU A CA 1
ATOM 1225 C C . GLU A 1 155 ? 14.460 1.225 -0.899 1.00 84.50 155 GLU A C 1
ATOM 1227 O O . GLU A 1 155 ? 15.012 0.804 -1.915 1.00 84.50 155 GLU A O 1
ATOM 1232 N N . ALA A 1 156 ? 13.286 1.869 -0.969 1.00 84.44 156 ALA A N 1
ATOM 1233 C CA . ALA A 1 156 ? 12.495 1.917 -2.200 1.00 84.44 156 ALA A CA 1
ATOM 1234 C C . ALA A 1 156 ? 13.261 2.481 -3.397 1.00 84.44 156 ALA A C 1
ATOM 1236 O O . ALA A 1 156 ? 13.091 1.990 -4.505 1.00 84.44 156 ALA A O 1
ATOM 1237 N N . GLU A 1 157 ? 14.088 3.513 -3.208 1.00 80.75 157 GLU A N 1
ATOM 1238 C CA . GLU A 1 157 ? 14.846 4.106 -4.319 1.00 80.75 157 GLU A CA 1
ATOM 1239 C C . GLU A 1 157 ? 15.855 3.129 -4.916 1.00 80.75 157 GLU A C 1
ATOM 1241 O O . GLU A 1 157 ? 15.990 3.061 -6.140 1.00 80.75 157 GLU A O 1
ATOM 1246 N N . VAL A 1 158 ? 16.527 2.356 -4.063 1.00 81.75 158 VAL A N 1
ATOM 1247 C CA . VAL A 1 158 ? 17.524 1.367 -4.475 1.00 81.75 158 VAL A CA 1
ATOM 1248 C C . VAL A 1 158 ? 16.834 0.207 -5.186 1.00 81.75 158 VAL A C 1
ATOM 1250 O O . VAL A 1 158 ? 17.204 -0.125 -6.312 1.00 81.75 158 VAL A O 1
ATOM 1253 N N . ASP A 1 159 ? 15.776 -0.338 -4.585 1.00 80.88 159 ASP A N 1
ATOM 1254 C CA . ASP A 1 159 ? 15.010 -1.454 -5.147 1.00 80.88 159 ASP A CA 1
ATOM 1255 C C . ASP A 1 159 ? 14.409 -1.108 -6.506 1.00 80.88 159 ASP A C 1
ATOM 1257 O O . ASP A 1 159 ? 14.559 -1.850 -7.480 1.00 80.88 159 ASP A O 1
ATOM 1261 N N . ILE A 1 160 ? 13.765 0.057 -6.590 1.00 83.62 160 ILE A N 1
ATOM 1262 C CA . ILE A 1 160 ? 13.169 0.549 -7.828 1.00 83.62 160 ILE A CA 1
ATOM 1263 C C . ILE A 1 160 ? 14.245 0.731 -8.897 1.00 83.62 160 ILE A C 1
ATOM 1265 O O . ILE A 1 160 ? 14.029 0.337 -10.042 1.00 83.62 160 ILE A O 1
ATOM 1269 N N . THR A 1 161 ? 15.403 1.296 -8.549 1.00 82.81 161 THR A N 1
ATOM 1270 C CA . THR A 1 161 ? 16.498 1.512 -9.507 1.00 82.81 161 THR A CA 1
ATOM 1271 C C . THR A 1 161 ? 17.041 0.186 -10.034 1.00 82.81 161 THR A C 1
ATOM 1273 O O . THR A 1 161 ? 17.146 0.012 -11.249 1.00 82.81 161 THR A O 1
ATOM 1276 N N . ASN A 1 162 ? 17.306 -0.775 -9.147 1.00 78.25 162 ASN A N 1
ATOM 1277 C CA . ASN A 1 162 ? 17.825 -2.093 -9.513 1.00 78.25 162 ASN A CA 1
ATOM 1278 C C . ASN A 1 162 ? 16.847 -2.863 -10.407 1.00 78.25 162 ASN A C 1
ATOM 1280 O O . ASN A 1 162 ? 17.242 -3.414 -11.437 1.00 78.25 162 ASN A O 1
ATOM 1284 N N . LYS A 1 163 ? 15.555 -2.857 -10.060 1.00 78.56 163 LYS A N 1
ATOM 1285 C CA . LYS A 1 163 ? 14.521 -3.506 -10.872 1.00 78.56 163 LYS A CA 1
ATOM 1286 C C . LYS A 1 163 ? 14.297 -2.792 -12.203 1.00 78.56 163 LYS A C 1
ATOM 1288 O O . LYS A 1 163 ? 14.188 -3.458 -13.226 1.00 78.56 163 LYS A O 1
ATOM 1293 N N . SER A 1 164 ? 14.303 -1.456 -12.222 1.00 75.06 164 SER A N 1
ATOM 1294 C CA . SER A 1 164 ? 14.214 -0.676 -13.469 1.00 75.06 164 SER A CA 1
ATOM 1295 C C . SER A 1 164 ? 15.371 -1.008 -14.411 1.00 75.06 164 SER A C 1
ATOM 1297 O O . SER A 1 164 ? 15.161 -1.184 -15.607 1.00 75.06 164 SER A O 1
ATOM 1299 N N . PHE A 1 165 ? 16.586 -1.145 -13.876 1.00 73.44 165 PHE A N 1
ATOM 1300 C CA . PHE A 1 165 ? 17.745 -1.573 -14.653 1.00 73.44 165 PHE A CA 1
ATOM 1301 C C . PHE A 1 165 ? 17.572 -2.996 -15.205 1.00 73.44 165 PHE A C 1
ATOM 1303 O O . PHE A 1 165 ? 17.834 -3.223 -16.384 1.00 73.44 165 PHE A O 1
ATOM 1310 N N . GLY A 1 166 ? 17.058 -3.934 -14.401 1.00 68.62 166 GLY A N 1
ATOM 1311 C CA . GLY A 1 166 ? 16.721 -5.287 -14.859 1.00 68.62 166 GLY A CA 1
ATOM 1312 C C . GLY A 1 166 ? 15.692 -5.301 -15.998 1.00 68.62 166 GLY A C 1
ATOM 1313 O O . GLY A 1 166 ? 15.881 -6.000 -16.994 1.00 68.62 166 GLY A O 1
ATOM 1314 N N . ILE A 1 167 ? 14.649 -4.468 -15.908 1.00 67.69 167 ILE A N 1
ATOM 1315 C CA . ILE A 1 167 ? 13.643 -4.302 -16.971 1.00 67.69 167 ILE A CA 1
ATOM 1316 C C . ILE A 1 167 ? 14.281 -3.757 -18.250 1.00 67.69 167 ILE A C 1
ATOM 1318 O O . ILE A 1 167 ? 13.995 -4.264 -19.324 1.00 67.69 167 ILE A O 1
ATOM 1322 N N . LEU A 1 168 ? 15.151 -2.748 -18.149 1.00 70.12 168 LEU A N 1
ATOM 1323 C CA . LEU A 1 168 ? 15.804 -2.144 -19.317 1.00 70.12 168 LEU A CA 1
ATOM 1324 C C . LEU A 1 168 ? 16.868 -3.055 -19.946 1.00 70.12 168 LEU A C 1
ATOM 1326 O O . LEU A 1 168 ? 17.096 -2.989 -21.151 1.00 70.12 168 LEU A O 1
ATOM 1330 N N . SER A 1 169 ? 17.545 -3.871 -19.135 1.00 67.06 169 SER A N 1
ATOM 1331 C CA . SER A 1 169 ? 18.594 -4.789 -19.591 1.00 67.06 169 SER A CA 1
ATOM 1332 C C . SER A 1 169 ? 18.037 -6.101 -20.139 1.00 67.06 169 SER A C 1
ATOM 1334 O O . SER A 1 169 ? 18.672 -6.727 -20.988 1.00 67.06 169 SER A O 1
ATOM 1336 N N . SER A 1 170 ? 16.885 -6.551 -19.646 1.00 57.25 170 SER A N 1
ATOM 1337 C CA . SER A 1 170 ? 16.100 -7.571 -20.330 1.00 57.25 170 SER A CA 1
ATOM 1338 C C . SER A 1 170 ? 15.488 -6.899 -21.559 1.00 57.25 170 SER A C 1
ATOM 1340 O O . SER A 1 170 ? 14.943 -5.811 -21.451 1.00 57.25 170 SER A O 1
ATOM 1342 N N . ASN A 1 171 ? 15.594 -7.479 -22.757 1.00 52.00 171 ASN A N 1
ATOM 1343 C CA . ASN A 1 171 ? 14.995 -6.932 -23.991 1.00 52.00 171 ASN A CA 1
ATOM 1344 C C . ASN A 1 171 ? 13.446 -6.998 -23.959 1.00 52.00 171 ASN A C 1
ATOM 1346 O O . ASN A 1 171 ? 12.796 -7.461 -24.896 1.00 52.00 171 ASN A O 1
ATOM 1350 N N . THR A 1 172 ? 12.827 -6.587 -22.856 1.00 51.38 172 THR A N 1
ATOM 1351 C CA . THR A 1 172 ? 11.388 -6.462 -22.706 1.00 51.38 172 THR A CA 1
ATOM 1352 C C . THR A 1 172 ? 10.986 -5.166 -23.385 1.00 51.38 172 THR A C 1
ATOM 1354 O O . THR A 1 172 ? 11.091 -4.080 -22.834 1.00 51.38 172 THR A O 1
ATOM 1357 N N . GLN A 1 173 ? 10.593 -5.262 -24.651 1.00 41.44 173 GLN A N 1
ATOM 1358 C CA . GLN A 1 173 ? 10.144 -4.103 -25.406 1.00 41.44 173 GLN A CA 1
ATOM 1359 C C . GLN A 1 173 ? 8.812 -3.622 -24.805 1.00 41.44 173 GLN A C 1
ATOM 1361 O O . GLN A 1 173 ? 7.807 -4.333 -24.928 1.00 41.44 173 GLN A O 1
ATOM 1366 N N . PRO A 1 174 ? 8.759 -2.452 -24.135 1.00 45.00 174 PRO A N 1
ATOM 1367 C CA . PRO A 1 174 ? 7.489 -1.927 -23.669 1.00 45.00 174 PRO A CA 1
ATOM 1368 C C . PRO A 1 174 ? 6.662 -1.603 -24.915 1.00 45.00 174 PRO A C 1
ATOM 1370 O O . PRO A 1 174 ? 7.090 -0.828 -25.770 1.00 45.00 174 PRO A O 1
ATOM 1373 N N . ARG A 1 175 ? 5.482 -2.222 -25.057 1.00 42.53 175 ARG A N 1
ATOM 1374 C CA . ARG A 1 175 ? 4.621 -2.022 -26.239 1.00 42.53 175 ARG A CA 1
ATOM 1375 C C . ARG A 1 175 ? 4.194 -0.559 -26.435 1.00 42.53 175 ARG A C 1
ATOM 1377 O O . ARG A 1 175 ? 3.807 -0.210 -27.541 1.00 42.53 175 ARG A O 1
ATOM 1384 N N . ASN A 1 176 ? 4.347 0.291 -25.416 1.00 36.97 176 ASN A N 1
ATOM 1385 C CA . ASN A 1 176 ? 4.160 1.737 -25.486 1.00 36.97 176 ASN A CA 1
ATOM 1386 C C . ASN A 1 176 ? 5.430 2.427 -24.957 1.00 36.97 176 ASN A C 1
ATOM 1388 O O . ASN A 1 176 ? 5.801 2.234 -23.802 1.00 36.97 176 ASN A O 1
ATOM 1392 N N . GLY A 1 177 ? 6.119 3.182 -25.814 1.00 39.25 177 GLY A N 1
ATOM 1393 C CA . GLY A 1 177 ? 7.479 3.696 -25.603 1.00 39.25 177 GLY A CA 1
ATOM 1394 C C . GLY A 1 177 ? 7.650 4.808 -24.560 1.00 39.25 177 GLY A C 1
ATOM 1395 O O . GLY A 1 177 ? 8.124 5.888 -24.900 1.00 39.25 177 GLY A O 1
ATOM 1396 N N . GLU A 1 178 ? 7.352 4.545 -23.290 1.00 42.22 178 GLU A N 1
ATOM 1397 C CA . GLU A 1 178 ? 7.709 5.437 -22.183 1.00 42.22 178 GLU A CA 1
ATOM 1398 C C . GLU A 1 178 ? 8.675 4.748 -21.215 1.00 42.22 178 GLU A C 1
ATOM 1400 O O . GLU A 1 178 ? 8.302 3.869 -20.442 1.00 42.22 178 GLU A O 1
ATOM 1405 N N . ILE A 1 179 ? 9.939 5.172 -21.246 1.00 44.28 179 ILE A N 1
ATOM 1406 C CA . ILE A 1 179 ? 10.936 4.779 -20.249 1.00 44.28 179 ILE A CA 1
ATOM 1407 C C . ILE A 1 179 ? 10.569 5.444 -18.919 1.00 44.28 179 ILE A C 1
ATOM 1409 O O . ILE A 1 179 ? 10.383 6.661 -18.833 1.00 44.28 179 ILE A O 1
ATOM 1413 N N . MET A 1 180 ? 10.481 4.630 -17.872 1.00 44.62 180 MET A N 1
ATOM 1414 C CA . MET A 1 180 ? 10.141 5.034 -16.514 1.00 44.62 180 MET A CA 1
ATOM 1415 C C . MET A 1 180 ? 11.179 6.023 -15.958 1.00 44.62 180 MET A C 1
ATOM 1417 O O . MET A 1 180 ? 12.240 5.642 -15.470 1.00 44.62 180 MET A O 1
ATOM 1421 N N . LEU A 1 181 ? 10.887 7.325 -16.004 1.00 39.56 181 LEU A N 1
ATOM 1422 C CA . LEU A 1 181 ? 11.708 8.336 -15.337 1.00 39.56 181 LEU A CA 1
ATOM 1423 C C . LEU A 1 181 ? 11.388 8.349 -13.840 1.00 39.56 181 LEU A C 1
ATOM 1425 O O . LEU A 1 181 ? 10.722 9.263 -13.353 1.00 39.56 181 LEU A O 1
ATOM 1429 N N . VAL A 1 182 ? 11.904 7.388 -13.077 1.00 43.12 182 VAL A N 1
ATOM 1430 C CA . VAL A 1 182 ? 11.922 7.488 -11.608 1.00 43.12 182 VAL A CA 1
ATOM 1431 C C . VAL A 1 182 ? 12.770 8.705 -11.209 1.00 43.12 182 VAL A C 1
ATOM 1433 O O . VAL A 1 182 ? 13.616 9.195 -11.967 1.00 43.12 182 VAL A O 1
ATOM 1436 N N . ARG A 1 183 ? 12.469 9.329 -10.068 1.00 36.09 183 ARG A N 1
ATOM 1437 C CA . ARG A 1 183 ? 13.265 10.439 -9.527 1.00 36.09 183 ARG A CA 1
ATOM 1438 C C . ARG A 1 183 ? 14.636 9.883 -9.143 1.00 36.09 183 ARG A C 1
ATOM 1440 O O . ARG A 1 183 ? 14.802 9.384 -8.045 1.00 36.09 183 ARG A O 1
ATOM 1447 N N . LEU A 1 184 ? 15.584 9.945 -10.078 1.00 36.53 184 LEU A N 1
ATOM 1448 C CA . LEU A 1 184 ? 16.980 9.590 -9.854 1.00 36.53 184 LEU A CA 1
ATOM 1449 C C . LEU A 1 184 ? 17.565 10.550 -8.807 1.00 36.53 184 LEU A C 1
ATOM 1451 O O . LEU A 1 184 ? 18.033 11.642 -9.134 1.00 36.53 184 LEU A O 1
ATOM 1455 N N . GLY A 1 185 ? 17.505 10.159 -7.535 1.00 35.22 185 GLY A N 1
ATOM 1456 C C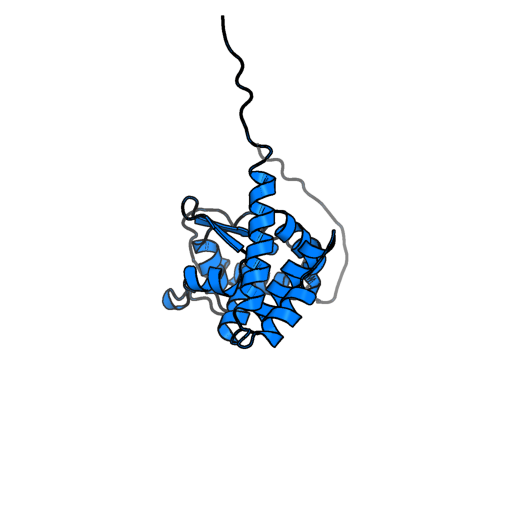A . GLY A 1 185 ? 18.543 10.526 -6.584 1.00 35.22 185 GLY A CA 1
ATOM 1457 C C . GLY A 1 185 ? 19.834 9.880 -7.079 1.00 35.22 185 GLY A C 1
ATOM 1458 O O . GLY A 1 185 ? 19.835 8.715 -7.466 1.00 35.22 185 GLY A O 1
ATOM 1459 N N . ARG A 1 186 ? 20.912 10.656 -7.198 1.00 30.02 186 ARG A N 1
ATOM 1460 C CA . ARG A 1 186 ? 22.180 10.153 -7.741 1.00 30.02 186 ARG A CA 1
ATOM 1461 C C . ARG A 1 186 ? 22.670 8.994 -6.868 1.00 30.02 186 ARG A C 1
ATOM 1463 O O . ARG A 1 186 ? 23.004 9.225 -5.711 1.00 30.02 186 ARG A O 1
ATOM 1470 N N . CYS A 1 187 ? 22.780 7.788 -7.423 1.00 31.14 187 CYS A N 1
ATOM 1471 C CA . CYS A 1 187 ? 23.608 6.742 -6.832 1.00 31.14 187 CYS A CA 1
ATOM 1472 C C . CYS A 1 187 ? 25.067 7.207 -6.893 1.00 31.14 187 CYS A C 1
ATOM 1474 O O . 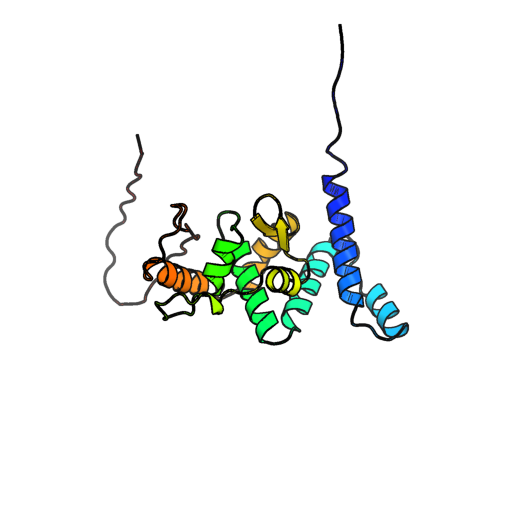CYS A 1 187 ? 25.674 7.234 -7.963 1.00 31.14 187 CYS A O 1
ATOM 1476 N N . GLN A 1 188 ? 25.627 7.612 -5.755 1.00 29.66 188 GLN A N 1
ATOM 1477 C CA . GLN A 1 188 ? 27.072 7.686 -5.590 1.00 29.66 188 GLN A CA 1
ATOM 1478 C C . GLN A 1 188 ? 27.566 6.262 -5.346 1.00 29.66 188 GLN A C 1
ATOM 1480 O O . GLN A 1 188 ? 27.461 5.741 -4.241 1.00 29.66 188 GLN A O 1
ATOM 1485 N N . THR A 1 189 ? 28.087 5.612 -6.383 1.00 32.38 189 THR A N 1
ATOM 1486 C CA . THR A 1 189 ? 28.977 4.470 -6.180 1.00 32.38 189 THR A CA 1
ATOM 1487 C C . THR A 1 189 ? 30.297 5.030 -5.671 1.00 32.38 189 THR A C 1
ATOM 1489 O O . THR A 1 189 ? 30.973 5.781 -6.375 1.00 32.38 189 THR A O 1
ATOM 1492 N N . THR A 1 190 ? 30.645 4.716 -4.429 1.00 35.75 190 THR A N 1
ATOM 1493 C CA . THR A 1 190 ? 31.942 5.051 -3.848 1.00 35.75 190 THR A CA 1
ATOM 1494 C C . THR A 1 190 ? 33.048 4.346 -4.627 1.00 35.75 190 THR A C 1
ATOM 1496 O O . THR A 1 190 ? 33.226 3.137 -4.506 1.00 35.75 190 THR A O 1
ATOM 1499 N N . SER A 1 191 ? 33.804 5.109 -5.406 1.00 32.22 191 SER A N 1
ATOM 1500 C CA . SER A 1 191 ? 35.186 4.795 -5.746 1.00 32.22 191 SER A CA 1
ATOM 1501 C C . SER A 1 191 ? 35.957 6.104 -5.799 1.00 32.22 191 SER A C 1
ATOM 1503 O O . SER A 1 191 ? 35.480 7.107 -6.324 1.00 32.22 191 SER A O 1
ATOM 1505 N N . HIS A 1 192 ? 37.115 6.058 -5.164 1.00 36.78 192 HIS A N 1
ATOM 1506 C CA . HIS A 1 192 ? 38.092 7.110 -4.952 1.00 36.78 192 HIS A CA 1
ATOM 1507 C C . HIS A 1 192 ? 38.473 7.837 -6.264 1.00 36.78 192 HIS A C 1
ATOM 1509 O O . HIS A 1 192 ? 38.538 7.210 -7.318 1.00 36.78 192 HIS A O 1
ATOM 1515 N N . ASP A 1 193 ? 38.759 9.136 -6.129 1.00 34.44 193 ASP A N 1
ATOM 1516 C CA . ASP A 1 193 ? 39.469 10.044 -7.048 1.00 34.44 193 ASP A CA 1
ATOM 1517 C C . ASP A 1 193 ? 38.707 11.055 -7.941 1.00 34.44 193 ASP A C 1
ATOM 1519 O O . ASP A 1 193 ? 38.007 10.744 -8.900 1.00 34.44 193 ASP A O 1
ATOM 1523 N N . SER A 1 194 ? 39.043 12.320 -7.641 1.00 31.30 194 SER A N 1
ATOM 1524 C CA . SER A 1 194 ? 39.142 13.511 -8.499 1.00 31.30 194 SER A CA 1
ATOM 1525 C C . SER A 1 194 ? 37.877 14.269 -8.930 1.00 31.30 194 SER A C 1
ATOM 1527 O O . SER A 1 194 ? 37.206 13.984 -9.919 1.00 31.30 194 SER A O 1
ATOM 1529 N N . TRP A 1 195 ? 37.651 15.374 -8.214 1.00 35.72 195 TRP A N 1
ATOM 1530 C CA . TRP A 1 195 ? 36.753 16.473 -8.554 1.00 35.72 195 TRP A CA 1
ATOM 1531 C C . TRP A 1 195 ? 37.309 17.318 -9.703 1.00 35.72 195 TRP A C 1
ATOM 1533 O O . TRP A 1 195 ? 38.336 17.953 -9.511 1.00 35.72 195 TRP A O 1
ATOM 1543 N N . HIS A 1 196 ? 36.586 17.456 -10.822 1.00 32.62 196 HIS A N 1
ATOM 1544 C CA . HIS A 1 196 ? 36.621 18.683 -11.631 1.00 32.62 196 HIS A CA 1
ATOM 1545 C C . HIS A 1 196 ? 35.324 18.904 -12.440 1.00 32.62 196 HIS A C 1
ATOM 1547 O O . HIS A 1 196 ? 34.983 18.150 -13.341 1.00 32.62 196 HIS A O 1
ATOM 1553 N N . SER A 1 197 ? 34.679 20.032 -12.124 1.00 32.75 197 SER A N 1
ATOM 1554 C CA . SER A 1 197 ? 33.855 20.917 -12.966 1.00 32.75 197 SER A CA 1
ATOM 1555 C C . SER A 1 197 ? 32.510 20.447 -13.558 1.00 32.75 197 SER A C 1
ATOM 1557 O O . SER A 1 197 ? 32.408 19.604 -14.444 1.00 32.75 197 SER A O 1
ATOM 1559 N N . LEU A 1 198 ? 31.461 21.144 -13.112 1.00 31.84 198 LEU A N 1
ATOM 1560 C CA . LEU A 1 198 ? 30.090 21.150 -13.618 1.00 31.84 198 LEU A CA 1
ATOM 1561 C C . LEU A 1 198 ? 29.993 21.792 -15.017 1.00 31.84 198 LEU A C 1
ATOM 1563 O O . LEU A 1 198 ? 30.416 22.930 -15.209 1.00 31.84 198 LEU A O 1
ATOM 1567 N N . ARG A 1 199 ? 29.282 21.147 -15.950 1.00 28.14 199 ARG A N 1
ATOM 1568 C CA . ARG A 1 199 ? 28.549 21.844 -17.023 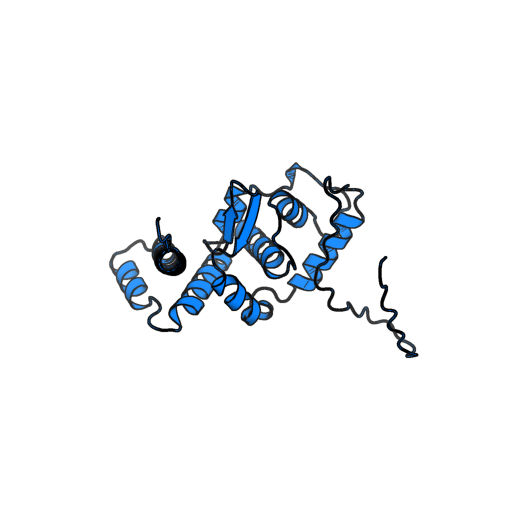1.00 28.14 199 ARG A CA 1
ATOM 1569 C C . ARG A 1 199 ? 27.144 21.266 -17.156 1.00 28.14 199 ARG A C 1
ATOM 1571 O O . ARG A 1 199 ? 26.955 20.146 -17.616 1.00 28.14 199 ARG A O 1
ATOM 1578 N N . ILE A 1 200 ? 26.153 22.056 -16.755 1.00 34.09 200 ILE A N 1
ATOM 1579 C CA . ILE A 1 200 ? 24.742 21.820 -17.067 1.00 34.09 200 ILE A CA 1
ATOM 1580 C C . ILE A 1 200 ? 24.544 22.244 -18.523 1.00 34.09 200 ILE A C 1
ATOM 1582 O O . ILE A 1 200 ? 24.746 23.411 -18.847 1.00 34.09 200 ILE A O 1
ATOM 1586 N N . SER A 1 201 ? 24.169 21.310 -19.396 1.00 30.41 201 SER A N 1
ATOM 1587 C CA . SER A 1 201 ? 23.711 21.629 -20.753 1.00 30.41 201 SER A CA 1
ATOM 1588 C C . SER A 1 201 ? 22.211 21.383 -20.825 1.00 30.41 201 SER A C 1
ATOM 1590 O O . SER A 1 201 ? 21.750 20.246 -20.806 1.00 30.41 201 SER A O 1
ATOM 1592 N N . THR A 1 202 ? 21.450 22.469 -20.862 1.00 37.56 202 THR A N 1
ATOM 1593 C CA . THR A 1 202 ? 20.010 22.497 -21.110 1.00 37.56 202 THR A CA 1
ATOM 1594 C C . THR A 1 202 ? 19.767 22.128 -22.575 1.00 37.56 202 THR A C 1
ATOM 1596 O O . THR A 1 202 ? 20.122 22.900 -23.465 1.00 37.56 202 THR A O 1
ATOM 1599 N N . LEU A 1 203 ? 19.174 20.966 -22.858 1.00 30.56 203 LEU A N 1
ATOM 1600 C CA . LEU A 1 203 ? 18.750 20.614 -24.216 1.00 30.56 203 LEU A CA 1
ATOM 1601 C C . LEU A 1 203 ? 17.333 21.146 -24.457 1.00 30.56 203 LEU A C 1
ATOM 1603 O O . LEU A 1 203 ? 16.353 20.679 -23.880 1.00 30.56 203 LEU A O 1
ATOM 1607 N N . ARG A 1 204 ? 17.268 22.188 -25.289 1.00 30.84 204 ARG A N 1
ATOM 1608 C CA . ARG A 1 204 ? 16.058 22.812 -25.826 1.00 30.84 204 ARG A CA 1
ATOM 1609 C C . ARG A 1 204 ? 15.701 22.067 -27.111 1.00 30.84 204 ARG A C 1
ATOM 1611 O O . ARG A 1 204 ? 16.467 22.123 -28.066 1.00 30.84 204 ARG A O 1
ATOM 1618 N N . ILE A 1 205 ? 14.573 21.366 -27.122 1.00 40.41 205 ILE A N 1
ATOM 1619 C CA . ILE A 1 205 ? 14.075 20.657 -28.307 1.00 40.41 205 ILE A CA 1
ATOM 1620 C C . ILE A 1 205 ? 13.245 21.646 -29.140 1.00 40.41 205 ILE A C 1
ATOM 1622 O O . ILE A 1 205 ? 12.326 22.277 -28.612 1.00 40.41 205 ILE A O 1
ATOM 1626 N N . LYS A 1 206 ? 13.598 21.798 -30.418 1.00 43.28 206 LYS A N 1
ATOM 1627 C CA . LYS A 1 206 ? 12.697 22.199 -31.502 1.00 43.28 206 LYS A CA 1
ATOM 1628 C C . LYS A 1 206 ? 12.697 21.069 -32.516 1.00 43.28 206 LYS A C 1
ATOM 1630 O O . LYS A 1 206 ? 13.799 20.517 -32.730 1.00 43.28 206 LYS A O 1
#

pLDDT: mean 71.13, std 21.37, range [28.14, 93.75]

Sequence (206 aa):
MMIEHQDGNSVERQGNFRFLLAKLHLDSLMDKTSVKAIRSALEELPKGSGAYNEAFEMAMKRVETQAPGHRALAKQALAWIVCAKRPLNTLELQHALAVEACHTRFEQEALPDIEIMVSVCAGLIVMDKKSQFVRPVHYTTQQYFAETRTAWFPEAEVDITNKSFGILSSNTQPRNGEIMLVRLGRCQTTSHDSWHSLRISTLRIK

Radius of gyration: 21.31 Å; chains: 1; bounding box: 72×51×56 Å

InterPro domains:
  IPR054471 GPI inositol-deacylase, winged helix domain [PF22939] (66-146)

Organism: NCBI:txid72228

Secondary structure (DSSP, 8-state):
---------SSHHHHHHHHHHHHHHHHHHTT--SHHHHHHHHHTS--STTHHHHHHHHHHHHHHHS-HHHHHHHHHHHHHHHH-SSPEEHHHHHHHHHPPTT-----GGGPPPHHHHHHHTTTSEEE-TTT-EEEESSHHHHHHHHHHHHHH-TTHHHHHHHHHHHHHHTT---SS------------------------------